Protein AF-A0AAU2JW52-F1 (afdb_monomer_lite)

Organism: NCBI:txid2903617

Foldseek 3Di:
DDDDDDDDDDDPPDDDDDDDDDDDDDDDDDDDDDDDDDDDDDPDPPPPPPPPDADDAEFEEQDFHHEAEYEFEHCHGEYEHAYEYEHQATEYEDHEFFEHQHGEYEDHYEFEHQHGEYDHAYEYEHQNFEYEDHYEYEEACTEYEHHYEYEHQATEYEHDYEYEHCHGEYEHAYEYEHCHGEYEAHYEYDHANFEYEYQYEFEHQNTEYEENYEYDHQNFYYHYNYYGHHPPPPDD

Secondary structure (DSSP, 8-state):
----------------------------------------------------PPEES-EESTEEEEEEEEEEEEEEEEEEEEEEEEEEEEEEEEES-EEEEEEEEEEES-EEEEEEEEEEE--EEEEEEEEEEE--EESTT-EEEEES-EEEEEEEEEEE--EEEEEEEEEEE--EEEEEEEEEEE--EESTT-EEEESPPEESTT-EEEESS-EEETT-EEEESS-EEE------

Structure (mmCIF, N/CA/C/O backbone):
data_AF-A0AAU2JW52-F1
#
_entry.id   AF-A0AAU2JW52-F1
#
loop_
_atom_site.group_PDB
_atom_site.id
_atom_site.type_symbol
_atom_site.label_atom_id
_atom_site.label_alt_id
_atom_site.label_comp_id
_atom_site.label_asym_id
_atom_site.label_entity_id
_atom_site.label_seq_id
_atom_site.pdbx_PDB_ins_code
_atom_site.Cartn_x
_atom_site.Cartn_y
_atom_site.Cartn_z
_atom_site.occupancy
_atom_site.B_iso_or_equiv
_atom_site.auth_seq_id
_atom_site.auth_comp_id
_atom_site.auth_asym_id
_atom_site.auth_atom_id
_atom_site.pdbx_PDB_model_num
ATOM 1 N N . MET A 1 1 ? 6.646 63.793 -14.957 1.00 44.53 1 MET A N 1
ATOM 2 C CA . MET A 1 1 ? 5.517 63.180 -14.221 1.00 44.53 1 MET A CA 1
ATOM 3 C C . MET A 1 1 ? 6.040 62.559 -12.930 1.00 44.53 1 MET A C 1
ATOM 5 O O . MET A 1 1 ? 7.098 61.943 -12.953 1.00 44.53 1 MET A O 1
ATOM 9 N N . ASN A 1 2 ? 5.368 62.816 -11.806 1.00 42.47 2 ASN A N 1
ATOM 10 C CA . ASN A 1 2 ? 5.860 62.564 -10.447 1.00 42.47 2 ASN A CA 1
ATOM 11 C C . ASN A 1 2 ? 5.907 61.079 -10.053 1.00 42.47 2 ASN A C 1
ATOM 13 O O . ASN A 1 2 ? 5.003 60.307 -10.359 1.00 42.47 2 ASN A O 1
ATOM 17 N N . ARG A 1 3 ? 6.969 60.733 -9.313 1.00 42.50 3 ARG A N 1
ATOM 18 C CA . ARG A 1 3 ? 7.216 59.450 -8.643 1.00 42.50 3 ARG A CA 1
ATOM 19 C C . ARG A 1 3 ? 6.245 59.247 -7.477 1.00 42.50 3 ARG A C 1
ATOM 21 O O . ARG A 1 3 ? 6.131 60.131 -6.634 1.00 42.50 3 ARG A O 1
ATOM 28 N N . ILE A 1 4 ? 5.659 58.054 -7.361 1.00 49.97 4 ILE A N 1
ATOM 29 C CA . ILE A 1 4 ? 5.138 57.531 -6.090 1.00 49.97 4 ILE A CA 1
ATOM 30 C C . ILE A 1 4 ? 5.674 56.109 -5.928 1.00 49.97 4 ILE A C 1
ATOM 32 O O . ILE A 1 4 ? 5.100 55.143 -6.422 1.00 49.97 4 ILE A O 1
ATOM 36 N N . ALA A 1 5 ? 6.811 56.003 -5.244 1.00 50.44 5 ALA A N 1
ATOM 37 C CA . ALA A 1 5 ? 7.246 54.765 -4.623 1.00 50.44 5 ALA A CA 1
ATOM 38 C C . ALA A 1 5 ? 6.405 54.563 -3.355 1.00 50.44 5 ALA A C 1
ATOM 40 O O . ALA A 1 5 ? 6.405 55.417 -2.470 1.00 50.44 5 ALA A O 1
ATOM 41 N N . ARG A 1 6 ? 5.683 53.446 -3.266 1.00 39.62 6 ARG A N 1
ATOM 42 C CA . ARG A 1 6 ? 5.129 52.952 -2.002 1.00 39.62 6 ARG A CA 1
ATOM 43 C C . ARG A 1 6 ? 5.842 51.655 -1.651 1.00 39.62 6 ARG A C 1
ATOM 45 O O . ARG A 1 6 ? 5.465 50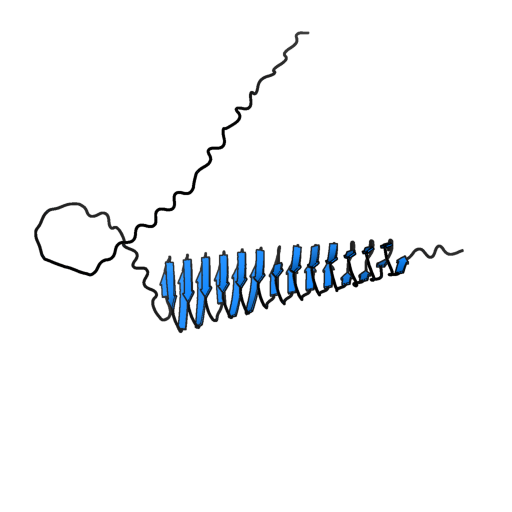.581 -2.095 1.00 39.62 6 ARG A O 1
ATOM 52 N N . THR A 1 7 ? 6.901 51.794 -0.867 1.00 50.56 7 THR A N 1
ATOM 53 C CA . THR A 1 7 ? 7.514 50.719 -0.092 1.00 50.56 7 THR A CA 1
ATOM 54 C C . THR A 1 7 ? 6.932 50.785 1.313 1.00 50.56 7 THR A C 1
ATOM 56 O O . THR A 1 7 ? 7.299 51.685 2.066 1.00 50.56 7 THR A O 1
ATOM 59 N N . ASN A 1 8 ? 6.017 49.884 1.669 1.00 45.19 8 ASN A N 1
ATOM 60 C CA . ASN A 1 8 ? 5.809 49.531 3.072 1.00 45.19 8 ASN A CA 1
ATOM 61 C C . ASN A 1 8 ? 4.960 48.265 3.198 1.00 45.19 8 ASN A C 1
ATOM 63 O O . ASN A 1 8 ? 3.760 48.313 2.964 1.00 45.19 8 ASN A O 1
ATOM 67 N N . GLU A 1 9 ? 5.573 47.170 3.632 1.00 37.94 9 GLU A N 1
ATOM 68 C CA . GLU A 1 9 ? 4.937 46.301 4.618 1.00 37.94 9 GLU A CA 1
ATOM 69 C C . GLU A 1 9 ? 6.037 45.582 5.398 1.00 37.94 9 GLU A C 1
ATOM 71 O O . GLU A 1 9 ? 6.773 44.736 4.891 1.00 37.94 9 GLU A O 1
ATOM 76 N N . SER A 1 10 ? 6.220 46.031 6.638 1.00 44.91 10 SER A N 1
ATOM 77 C CA . SER A 1 10 ? 7.150 45.445 7.584 1.00 44.91 10 SER A CA 1
ATOM 78 C C . SER A 1 10 ? 6.562 44.134 8.095 1.00 44.91 10 SER A C 1
ATOM 80 O O . SER A 1 10 ? 5.507 44.142 8.728 1.00 44.91 10 SER A O 1
ATOM 82 N N . SER A 1 11 ? 7.246 43.018 7.881 1.00 47.72 11 SER A N 1
ATOM 83 C CA . SER A 1 11 ? 6.879 41.737 8.484 1.00 47.72 11 SER A CA 1
ATOM 84 C C . SER A 1 11 ? 7.327 41.710 9.954 1.00 47.72 11 SER A C 1
ATOM 86 O O . SER A 1 11 ? 8.536 41.675 10.207 1.00 47.72 11 SER A O 1
ATOM 88 N N . PRO A 1 12 ? 6.433 41.680 10.963 1.00 47.41 12 PRO A N 1
ATOM 89 C CA . PRO A 1 12 ? 6.865 41.389 12.321 1.00 47.41 12 PRO A CA 1
ATOM 90 C C . PRO A 1 12 ? 7.189 39.893 12.441 1.00 47.41 12 PRO A C 1
ATOM 92 O O . PRO A 1 12 ? 6.310 39.034 12.357 1.00 47.41 12 PRO A O 1
ATOM 95 N N . LYS A 1 13 ? 8.468 39.571 12.678 1.00 44.31 13 LYS A N 1
ATOM 96 C CA . LYS A 1 13 ? 8.912 38.238 13.120 1.00 44.31 13 LYS A CA 1
ATOM 97 C C . LYS A 1 13 ? 8.197 37.881 14.427 1.00 44.31 13 LYS A C 1
ATOM 99 O O . LYS A 1 13 ? 8.580 38.340 15.504 1.00 44.31 13 LYS A O 1
ATOM 104 N N . ARG A 1 14 ? 7.160 37.047 14.344 1.00 47.22 14 ARG A N 1
ATOM 105 C CA . ARG A 1 14 ? 6.511 36.453 15.515 1.00 47.22 14 ARG A CA 1
ATOM 106 C C . ARG A 1 14 ? 7.480 35.480 16.181 1.00 47.22 14 ARG A C 1
ATOM 108 O O . ARG A 1 14 ? 7.895 34.484 15.596 1.00 47.22 14 ARG A O 1
ATOM 115 N N . ARG A 1 15 ? 7.859 35.816 17.413 1.00 52.38 15 ARG A N 1
ATOM 116 C CA . ARG A 1 15 ? 8.646 34.978 18.318 1.00 52.38 15 ARG A CA 1
ATOM 117 C C . ARG A 1 15 ? 7.862 33.695 18.602 1.00 52.38 15 ARG A C 1
ATOM 119 O O . ARG A 1 15 ? 6.785 33.754 19.187 1.00 52.38 15 ARG A O 1
ATOM 126 N N . GLY A 1 16 ? 8.396 32.555 18.170 1.00 42.31 16 GLY A N 1
ATOM 127 C CA . GLY A 1 16 ? 7.865 31.238 18.510 1.00 42.31 16 GLY A CA 1
ATOM 128 C C . GLY A 1 16 ? 8.099 30.948 19.989 1.00 42.31 16 GLY A C 1
ATOM 129 O O . GLY A 1 16 ? 9.232 30.731 20.415 1.00 42.31 16 GLY A O 1
ATOM 130 N N . PHE A 1 17 ? 7.023 30.993 20.767 1.00 41.91 17 PHE A N 1
ATOM 131 C CA . PHE A 1 17 ? 6.977 30.595 22.168 1.00 41.91 17 PHE A CA 1
ATOM 132 C C . PHE A 1 17 ? 7.155 29.069 22.237 1.00 41.91 17 PHE A C 1
ATOM 134 O O . PHE A 1 17 ? 6.349 28.326 21.679 1.00 41.91 17 PHE A O 1
ATOM 141 N N . ARG A 1 18 ? 8.228 28.588 22.876 1.00 44.38 18 ARG A N 1
ATOM 142 C CA . ARG A 1 18 ? 8.395 27.159 23.172 1.00 44.38 18 ARG A CA 1
ATOM 143 C C . ARG A 1 18 ? 7.488 26.826 24.354 1.00 44.38 18 ARG A C 1
ATOM 145 O O . ARG A 1 18 ? 7.773 27.245 25.471 1.00 44.38 18 ARG A O 1
ATOM 152 N N . ILE A 1 19 ? 6.393 26.113 24.108 1.00 42.44 19 ILE A N 1
ATOM 153 C CA . ILE A 1 19 ? 5.549 25.586 25.184 1.00 42.44 19 ILE A CA 1
ATOM 154 C C . ILE A 1 19 ? 6.191 24.282 25.652 1.00 42.44 19 ILE A C 1
ATOM 156 O O . ILE A 1 19 ? 6.169 23.273 24.953 1.00 42.44 19 ILE A O 1
ATOM 160 N N . ALA A 1 20 ? 6.834 24.354 26.814 1.00 38.62 20 ALA A N 1
ATOM 161 C CA . ALA A 1 20 ? 7.338 23.205 27.542 1.00 38.62 20 ALA A CA 1
ATOM 162 C C . ALA A 1 20 ? 6.157 22.381 28.078 1.00 38.62 20 ALA A C 1
ATOM 164 O O . ALA A 1 20 ? 5.290 22.905 28.776 1.00 38.62 20 ALA A O 1
ATOM 165 N N . THR A 1 21 ? 6.134 21.092 27.753 1.00 42.56 21 THR A N 1
ATOM 166 C CA . THR A 1 21 ? 5.208 20.114 28.326 1.00 42.56 21 THR A CA 1
ATOM 167 C C . THR A 1 21 ? 5.533 19.930 29.808 1.00 42.56 21 THR A C 1
ATOM 169 O O . THR A 1 21 ? 6.543 19.320 30.152 1.00 42.56 21 THR A O 1
ATOM 172 N N . MET A 1 22 ? 4.689 20.455 30.698 1.00 44.22 22 MET A N 1
ATOM 173 C CA . MET A 1 22 ? 4.700 20.062 32.107 1.00 44.22 22 MET A CA 1
ATOM 174 C C . MET A 1 22 ? 3.974 18.724 32.254 1.00 44.22 22 MET A C 1
ATOM 176 O O . MET A 1 22 ? 2.774 18.626 32.006 1.00 44.22 22 MET A O 1
ATOM 180 N N . VAL A 1 23 ? 4.708 17.695 32.674 1.00 40.06 23 VAL A N 1
ATOM 181 C CA . VAL A 1 23 ? 4.136 16.448 33.185 1.00 40.06 23 VAL A CA 1
ATOM 182 C C . VAL A 1 23 ? 3.760 16.685 34.644 1.00 40.06 23 VAL A C 1
ATOM 184 O O . VAL A 1 23 ? 4.633 16.828 35.496 1.00 40.06 23 VAL A O 1
ATOM 187 N N . ALA A 1 24 ? 2.462 16.721 34.931 1.00 36.75 24 ALA A N 1
ATOM 188 C CA . ALA A 1 24 ? 1.932 16.658 36.287 1.00 36.75 24 ALA A CA 1
ATOM 189 C C . ALA A 1 24 ? 0.991 15.450 36.375 1.00 36.75 24 ALA A C 1
ATOM 191 O O . ALA A 1 24 ? -0.182 15.536 36.024 1.00 36.75 24 ALA A O 1
ATOM 192 N N . ALA A 1 25 ? 1.522 14.307 36.812 1.00 34.97 25 ALA A N 1
ATOM 193 C CA . ALA A 1 25 ? 0.722 13.157 37.213 1.00 34.97 25 ALA A CA 1
ATOM 194 C C . ALA A 1 25 ? 0.654 13.141 38.745 1.00 34.97 25 ALA A C 1
ATOM 196 O O . ALA A 1 25 ? 1.593 12.713 39.414 1.00 34.97 25 ALA A O 1
ATOM 197 N N . ALA A 1 26 ? -0.442 13.660 39.298 1.00 39.81 26 ALA A N 1
ATOM 198 C CA . ALA A 1 26 ? -0.766 13.513 40.710 1.00 39.81 26 ALA A CA 1
ATOM 199 C C . ALA A 1 26 ? -1.509 12.186 40.919 1.00 39.81 26 ALA A C 1
ATOM 201 O O . ALA A 1 26 ? -2.589 11.966 40.373 1.00 39.81 26 ALA A O 1
ATOM 202 N N . VAL A 1 27 ? -0.896 11.306 41.708 1.00 46.81 27 VAL A N 1
ATOM 203 C CA . VAL A 1 27 ? -1.506 10.123 42.324 1.00 46.81 27 VAL A CA 1
ATOM 204 C C . VAL A 1 27 ? -2.237 10.573 43.586 1.00 46.81 27 VAL A C 1
ATOM 206 O O . VAL A 1 27 ? -1.622 11.288 44.363 1.00 46.81 27 VAL A O 1
ATOM 209 N N . ILE A 1 28 ? -3.478 10.125 43.803 1.00 42.62 28 ILE A N 1
ATOM 210 C CA . ILE A 1 28 ? -4.195 9.955 45.094 1.00 42.62 28 ILE A CA 1
ATOM 211 C C . ILE A 1 28 ? -5.439 9.113 44.723 1.00 42.62 28 ILE A C 1
ATOM 213 O O . ILE A 1 28 ? -6.223 9.529 43.878 1.00 42.62 28 ILE A O 1
ATOM 217 N N . SER A 1 29 ? -5.517 7.810 45.018 1.00 49.50 29 SER A N 1
ATOM 218 C CA . SER A 1 29 ? -5.799 7.156 46.311 1.00 49.50 29 SER A CA 1
ATOM 219 C C . SER A 1 29 ? -7.159 7.546 46.931 1.00 49.50 29 SER A C 1
ATOM 221 O O . SER A 1 29 ? -7.490 8.716 47.060 1.00 49.50 29 SER A O 1
ATOM 223 N N . GLY A 1 30 ? -7.959 6.540 47.303 1.00 32.88 30 GLY A N 1
ATOM 224 C CA . GLY A 1 30 ? -9.264 6.691 47.968 1.00 32.88 30 GLY A CA 1
ATOM 225 C C . GLY A 1 30 ? -10.297 5.736 47.355 1.00 32.88 30 GLY A C 1
ATOM 226 O O . GLY A 1 30 ? -10.673 5.903 46.204 1.00 32.88 30 GLY A O 1
ATOM 227 N N . GLY A 1 31 ? -10.764 4.666 48.004 1.00 36.56 31 GLY A N 1
ATOM 228 C CA . GLY A 1 31 ? -10.927 4.491 49.446 1.00 36.56 31 GLY A CA 1
ATOM 229 C C . GLY A 1 31 ? -12.161 5.267 49.898 1.00 36.56 31 GLY A C 1
ATOM 230 O O . GLY A 1 31 ? -12.064 6.442 50.228 1.00 36.56 31 GLY A O 1
ATOM 231 N N . ILE A 1 32 ? -13.324 4.616 49.826 1.00 38.44 32 ILE A N 1
ATOM 232 C CA . ILE A 1 32 ? -14.637 5.167 50.175 1.00 38.44 32 ILE A CA 1
ATOM 233 C C . ILE A 1 32 ? -14.714 5.366 51.693 1.00 38.44 32 ILE A C 1
ATOM 235 O O . ILE A 1 32 ? -14.553 4.408 52.445 1.00 38.44 32 ILE A O 1
ATOM 239 N N . ALA A 1 33 ? -15.045 6.579 52.130 1.00 32.03 33 ALA A N 1
ATOM 240 C CA . ALA A 1 33 ? -15.564 6.846 53.467 1.00 32.03 33 ALA A CA 1
ATOM 241 C C . ALA A 1 33 ? -16.707 7.869 53.364 1.00 32.03 33 ALA A C 1
ATOM 243 O O . ALA A 1 33 ? -16.495 9.024 53.002 1.00 32.03 33 ALA A O 1
ATOM 244 N N . LEU A 1 34 ? -17.927 7.416 53.659 1.00 39.28 34 LEU A N 1
ATOM 245 C CA . LEU A 1 34 ? -19.075 8.268 53.991 1.00 39.28 34 LEU A CA 1
ATOM 246 C C . LEU A 1 34 ? -18.930 8.728 55.450 1.00 39.28 34 LEU A C 1
ATOM 248 O O . LEU A 1 34 ? -18.462 7.943 56.280 1.00 39.28 34 LEU A O 1
ATOM 252 N N . PRO A 1 35 ? -19.371 9.949 55.795 1.00 38.28 35 PRO A N 1
ATOM 253 C CA . PRO A 1 35 ? -20.545 10.021 56.670 1.00 38.28 35 PRO A CA 1
ATOM 254 C C . PRO A 1 35 ? -21.491 11.208 56.386 1.00 38.28 35 PRO A C 1
ATOM 256 O O . PRO A 1 35 ? -21.281 12.029 55.499 1.00 38.28 35 PRO A O 1
ATOM 259 N N . ALA A 1 36 ? -22.596 11.201 57.130 1.00 37.56 36 ALA A N 1
ATOM 260 C CA . ALA A 1 36 ? -23.899 11.775 56.829 1.00 37.56 36 ALA A CA 1
ATOM 261 C C . ALA A 1 36 ? -24.091 13.293 57.058 1.00 37.56 36 ALA A C 1
ATOM 263 O O . ALA A 1 36 ? -23.484 13.898 57.933 1.00 37.56 36 ALA A O 1
ATOM 264 N N . SER A 1 37 ? -25.051 13.821 56.286 1.00 44.12 37 SER A N 1
ATOM 265 C CA . SER A 1 37 ? -26.021 14.906 56.535 1.00 44.12 37 SER A CA 1
ATOM 266 C C . SER A 1 37 ? -25.612 16.185 57.284 1.00 44.12 37 SER A C 1
ATOM 268 O O . SER A 1 37 ? -25.462 16.185 58.501 1.00 44.12 37 SER A O 1
ATOM 270 N N . SER A 1 38 ? -25.687 17.334 56.597 1.00 35.97 38 SER A N 1
ATOM 271 C CA . SER A 1 38 ? -26.494 18.512 57.002 1.00 35.97 38 SER A CA 1
ATOM 272 C C . SER A 1 38 ? -26.465 19.619 55.928 1.00 35.97 38 SER A C 1
ATOM 274 O O . SER A 1 38 ? -25.609 19.643 55.052 1.00 35.97 38 SER A O 1
ATOM 276 N N . ALA A 1 39 ? -27.499 20.460 55.947 1.00 44.34 39 ALA A N 1
ATOM 277 C CA . ALA A 1 39 ? -28.008 21.296 54.861 1.00 44.34 39 ALA A CA 1
ATOM 278 C C . ALA A 1 39 ? -27.210 22.578 54.535 1.00 44.34 39 ALA A C 1
ATOM 280 O O . ALA A 1 39 ? -26.741 23.246 55.445 1.00 44.34 39 ALA A O 1
ATOM 281 N N . MET A 1 40 ? -27.190 22.986 53.255 1.00 35.03 40 MET A N 1
ATOM 282 C CA . MET A 1 40 ? -27.454 24.360 52.768 1.00 35.03 40 MET A CA 1
ATOM 283 C C . MET A 1 40 ? -27.363 24.435 51.230 1.00 35.03 40 MET A C 1
ATOM 285 O O . MET A 1 40 ? -26.678 23.646 50.586 1.00 35.03 40 MET A O 1
ATOM 289 N N . ALA A 1 41 ? -28.117 25.371 50.653 1.00 45.47 41 ALA A N 1
ATOM 290 C CA . ALA A 1 41 ? -28.382 25.542 49.227 1.00 45.47 41 ALA A CA 1
ATOM 291 C C . ALA A 1 41 ? -27.177 25.997 48.378 1.00 45.47 41 ALA A C 1
ATOM 293 O O . ALA A 1 41 ? -26.448 26.905 48.764 1.00 45.47 41 ALA A O 1
ATOM 294 N N . ALA A 1 42 ? -27.075 25.454 47.159 1.00 37.84 42 ALA A N 1
ATOM 295 C CA . ALA A 1 42 ? -26.432 26.076 45.997 1.00 37.84 42 ALA A CA 1
ATOM 296 C C . ALA A 1 42 ? -26.982 25.427 44.705 1.00 37.84 42 ALA A C 1
ATOM 298 O O . ALA A 1 42 ? -27.286 24.230 44.723 1.00 37.84 42 ALA A O 1
ATOM 299 N N . PRO A 1 43 ? -27.132 26.162 43.584 1.00 40.72 43 PRO A N 1
ATOM 300 C CA . PRO A 1 43 ? -27.539 25.567 42.317 1.00 40.72 43 PRO A CA 1
ATOM 301 C C . PRO A 1 43 ? -26.398 24.683 41.805 1.00 40.72 43 PRO A C 1
ATOM 303 O O . PRO A 1 43 ? -25.386 25.175 41.311 1.00 40.72 43 PRO A O 1
ATOM 306 N N . ALA A 1 44 ? -26.542 23.368 41.962 1.00 37.03 44 ALA A N 1
ATOM 307 C CA . ALA A 1 44 ? -25.589 22.411 41.428 1.00 37.03 44 ALA A CA 1
ATOM 308 C C . ALA A 1 44 ? -25.680 22.428 39.899 1.00 37.03 44 ALA A C 1
ATOM 310 O O . ALA A 1 44 ? -26.602 21.874 39.296 1.00 37.03 44 ALA A O 1
ATOM 311 N N . THR A 1 45 ? -24.705 23.074 39.265 1.00 43.06 45 THR A N 1
ATOM 312 C CA . THR A 1 45 ? -24.306 22.747 37.903 1.00 43.06 45 THR A CA 1
ATOM 313 C C . THR A 1 45 ? -24.124 21.234 37.833 1.00 43.06 45 THR A C 1
ATOM 315 O O . THR A 1 45 ? -23.377 20.639 38.610 1.00 43.06 45 THR A O 1
ATOM 318 N N . SER A 1 46 ? -24.884 20.595 36.945 1.00 36.12 46 SER A N 1
ATOM 319 C CA . SER A 1 46 ? -24.836 19.153 36.740 1.00 36.12 46 SER A CA 1
ATOM 320 C C . SER A 1 46 ? -23.492 18.800 36.106 1.00 36.12 46 SER A C 1
ATOM 322 O O . SER A 1 46 ? -23.345 18.751 34.886 1.00 36.12 46 SER A O 1
ATOM 324 N N . THR A 1 47 ? -22.472 18.604 36.937 1.00 39.09 47 THR A N 1
ATOM 325 C CA . THR A 1 47 ? -21.245 17.942 36.514 1.00 39.09 47 THR A CA 1
ATOM 326 C C . THR A 1 47 ? -21.619 16.485 36.317 1.00 39.09 47 THR A C 1
ATOM 328 O O . THR A 1 47 ? -21.644 15.701 37.265 1.00 39.09 47 THR A O 1
ATOM 331 N N . VAL A 1 48 ? -21.972 16.127 35.082 1.00 41.12 48 VAL A N 1
ATOM 332 C CA . VAL A 1 48 ? -22.062 14.732 34.663 1.00 41.12 48 VAL A CA 1
ATOM 333 C C . VAL A 1 48 ? -20.660 14.153 34.816 1.00 41.12 48 VAL A C 1
ATOM 335 O O . VAL A 1 48 ? -19.816 14.270 33.930 1.00 41.12 48 VAL A O 1
ATOM 338 N N . ALA A 1 49 ? -20.396 13.558 35.976 1.00 35.69 49 ALA A N 1
ATOM 339 C CA . ALA A 1 49 ? -19.280 12.659 36.163 1.00 35.69 49 ALA A CA 1
ATOM 340 C C . ALA A 1 49 ? -19.528 11.482 35.216 1.00 35.69 49 ALA A C 1
ATOM 342 O O . ALA A 1 49 ? -20.341 10.597 35.485 1.00 35.69 49 ALA A O 1
ATOM 343 N N . SER A 1 50 ? -18.886 11.504 34.049 1.00 41.88 50 SER A N 1
ATOM 344 C CA . SER A 1 50 ? -18.881 10.363 33.149 1.00 41.88 50 SER A CA 1
ATOM 345 C C . SER A 1 50 ? -18.109 9.244 33.841 1.00 41.88 50 SER A C 1
ATOM 347 O O . SER A 1 50 ? -16.887 9.158 33.725 1.00 41.88 50 SER A O 1
ATOM 349 N N . HIS A 1 51 ? -18.816 8.400 34.591 1.00 44.25 51 HIS A N 1
ATOM 350 C CA . HIS A 1 51 ? -18.313 7.096 34.988 1.00 44.25 51 HIS A CA 1
ATOM 351 C C . HIS A 1 51 ? -17.902 6.374 33.704 1.00 44.25 51 HIS A C 1
ATOM 353 O O . HIS A 1 51 ? -18.750 6.004 32.889 1.00 44.25 51 HIS A O 1
ATOM 359 N N . VAL A 1 52 ? -16.593 6.227 33.485 1.00 51.50 52 VAL A N 1
ATOM 360 C CA . VAL A 1 52 ? -16.040 5.438 32.379 1.00 51.50 52 VAL A CA 1
ATOM 361 C C . VAL A 1 52 ? -16.240 3.966 32.738 1.00 51.50 52 VAL A C 1
ATOM 363 O O . VAL A 1 52 ? -15.321 3.267 33.142 1.00 51.50 52 VAL A O 1
ATOM 366 N N . GLY A 1 53 ? -17.493 3.520 32.682 1.00 58.62 53 GLY A N 1
ATOM 367 C CA . GLY A 1 53 ? -17.878 2.129 32.837 1.00 58.62 53 GLY A CA 1
ATOM 368 C C . GLY A 1 53 ? -17.960 1.489 31.463 1.00 58.62 53 GLY A C 1
ATOM 369 O O . GLY A 1 53 ? -18.792 1.882 30.645 1.00 58.62 53 GLY A O 1
ATOM 370 N N . TYR A 1 54 ? -17.105 0.506 31.205 1.00 62.53 54 TYR A N 1
ATOM 371 C CA . TYR A 1 54 ? -17.324 -0.412 30.097 1.00 62.53 54 TYR A CA 1
ATOM 372 C C . TYR A 1 54 ? -18.522 -1.297 30.449 1.00 62.53 54 TYR A C 1
ATOM 374 O O . TYR A 1 54 ? -18.554 -1.896 31.524 1.00 62.53 54 TYR A O 1
ATOM 382 N N . LYS A 1 55 ? -19.530 -1.349 29.574 1.00 75.69 55 LYS A N 1
ATOM 383 C CA . LYS A 1 55 ? -20.674 -2.254 29.740 1.00 75.69 55 LYS A CA 1
ATOM 384 C C . LYS A 1 55 ? -20.445 -3.487 28.878 1.00 75.69 55 LYS A C 1
ATOM 386 O O . LYS A 1 55 ? -20.063 -3.355 27.720 1.00 75.69 55 LYS A O 1
ATOM 391 N N . SER A 1 56 ? -20.693 -4.674 29.416 1.00 76.88 56 SER A N 1
ATOM 392 C CA . SER A 1 56 ? -20.692 -5.875 28.581 1.00 76.88 56 SER A CA 1
ATOM 393 C C . SER A 1 56 ? -21.937 -5.902 27.686 1.00 76.88 56 SER A C 1
ATOM 395 O O . SER A 1 56 ? -23.004 -5.449 28.108 1.00 76.88 56 SER A O 1
ATOM 397 N N . GLY A 1 57 ? -21.803 -6.413 26.459 1.00 86.00 57 GLY A N 1
ATOM 398 C CA . GLY A 1 57 ? -22.899 -6.502 25.490 1.00 86.00 57 GLY A CA 1
ATOM 399 C C . GLY A 1 57 ? -23.044 -5.277 24.585 1.00 86.00 57 GLY A C 1
ATOM 400 O O . GLY A 1 57 ? -22.113 -4.494 24.395 1.00 86.00 57 GLY A O 1
ATOM 401 N N . ASP A 1 58 ? -24.223 -5.122 23.986 1.00 94.00 58 ASP A N 1
ATOM 402 C CA . ASP A 1 58 ? -24.495 -4.046 23.032 1.00 94.00 58 ASP A CA 1
ATOM 403 C C . ASP A 1 58 ? -24.719 -2.697 23.734 1.00 94.00 58 ASP A C 1
ATOM 405 O O . ASP A 1 58 ? -25.618 -2.533 24.560 1.00 94.00 58 ASP A O 1
ATOM 409 N N . VAL A 1 59 ? -23.931 -1.690 23.356 1.00 93.62 59 VAL A N 1
ATOM 410 C CA . VAL A 1 59 ? -23.938 -0.342 23.932 1.00 93.62 59 VAL A CA 1
ATOM 411 C C . VAL A 1 59 ? -24.197 0.688 22.841 1.00 93.62 59 VAL A C 1
ATOM 413 O O . VAL A 1 59 ? -23.557 0.674 21.790 1.00 93.62 59 VAL A O 1
ATOM 416 N N . ARG A 1 60 ? -25.117 1.626 23.098 1.00 94.75 60 ARG A N 1
ATOM 417 C CA . ARG A 1 60 ? -25.413 2.757 22.205 1.00 94.75 60 ARG A CA 1
ATOM 418 C C . ARG A 1 60 ? -25.305 4.088 22.942 1.00 94.75 60 ARG A C 1
ATOM 420 O O . ARG A 1 60 ? -25.686 4.168 24.107 1.00 94.75 60 ARG A O 1
ATOM 427 N N . GLY A 1 61 ? -24.832 5.132 22.265 1.00 90.88 61 GLY A N 1
ATOM 428 C CA . GLY A 1 61 ? -24.795 6.499 22.802 1.00 90.88 61 GLY A CA 1
ATOM 429 C C . GLY A 1 61 ? -23.686 7.350 22.193 1.00 90.88 61 GLY A C 1
ATOM 430 O O . GLY A 1 61 ? -22.847 6.835 21.469 1.00 90.88 61 GLY A O 1
ATOM 431 N N . GLY A 1 62 ? -23.654 8.654 22.493 1.00 91.56 62 GLY A N 1
ATOM 432 C CA . GLY A 1 62 ? -22.623 9.565 21.970 1.00 91.56 62 GLY A CA 1
ATOM 433 C C . GLY A 1 62 ? -21.193 9.060 22.208 1.00 91.56 62 GLY A C 1
ATOM 434 O O . GLY A 1 62 ? -20.380 9.116 21.291 1.00 91.56 62 GLY A O 1
ATOM 435 N N . ASN A 1 63 ? -20.946 8.466 23.382 1.00 94.69 63 ASN A N 1
ATOM 436 C CA . ASN A 1 63 ? -19.689 7.822 23.770 1.00 94.69 63 ASN A CA 1
ATOM 437 C C . ASN A 1 63 ? -19.964 6.368 24.207 1.00 94.69 63 ASN A C 1
ATOM 439 O O . ASN A 1 63 ? -20.048 6.077 25.400 1.00 94.69 63 ASN A O 1
ATOM 443 N N . ALA A 1 64 ? -20.172 5.463 23.251 1.00 95.06 64 ALA A N 1
ATOM 444 C CA . ALA A 1 64 ? -20.461 4.058 23.524 1.00 95.06 64 ALA A CA 1
ATOM 445 C C . ALA A 1 64 ? -19.171 3.283 23.831 1.00 95.06 64 ALA A C 1
ATOM 447 O O . ALA A 1 64 ? -18.253 3.278 23.016 1.00 95.06 64 ALA A O 1
ATOM 448 N N . LYS A 1 65 ? -19.115 2.604 24.982 1.00 95.81 65 LYS A N 1
ATOM 449 C CA . LYS A 1 65 ? -17.987 1.749 25.381 1.00 95.81 65 LYS A CA 1
ATOM 450 C C . LYS A 1 65 ? -18.478 0.360 25.768 1.00 95.81 65 LYS A C 1
ATOM 452 O O . LYS A 1 65 ? -19.250 0.243 26.722 1.00 95.81 65 LYS A O 1
ATOM 457 N N . SER A 1 66 ? -18.034 -0.661 25.043 1.00 92.75 66 SER A N 1
ATOM 458 C CA . SER A 1 66 ? -18.428 -2.060 25.239 1.00 92.75 66 SER A CA 1
ATOM 459 C C . SER A 1 66 ? -17.221 -2.968 25.492 1.00 92.75 66 SER A C 1
ATOM 461 O O . SER A 1 66 ? -16.131 -2.695 24.989 1.00 92.75 66 SER A O 1
ATOM 463 N N . THR A 1 67 ? -17.408 -4.036 26.274 1.00 95.50 67 THR A N 1
ATOM 464 C CA . THR A 1 67 ? -16.409 -5.098 26.485 1.00 95.50 67 THR A CA 1
ATOM 465 C C . THR A 1 67 ? -16.983 -6.508 26.337 1.00 95.50 67 THR A C 1
ATOM 467 O O . THR A 1 67 ? -18.187 -6.741 26.478 1.00 95.50 67 THR A O 1
ATOM 470 N N . GLY A 1 68 ? -16.099 -7.484 26.114 1.00 93.06 68 GLY A N 1
ATOM 471 C CA . GLY A 1 68 ? -16.464 -8.893 25.973 1.00 93.06 68 GLY A CA 1
ATOM 472 C C . GLY A 1 68 ? -17.083 -9.150 24.606 1.00 93.06 68 GLY A C 1
ATOM 473 O O . GLY A 1 68 ? -16.517 -8.742 23.595 1.00 93.06 68 GLY A O 1
ATOM 474 N N . ASN A 1 69 ? -18.244 -9.798 24.571 1.00 95.62 69 ASN A N 1
ATOM 475 C CA . ASN A 1 69 ? -18.978 -10.009 23.328 1.00 95.62 69 ASN A CA 1
ATOM 476 C C . ASN A 1 69 ? -20.036 -8.918 23.161 1.00 95.62 69 ASN A C 1
ATOM 478 O O . ASN A 1 69 ? -20.834 -8.704 24.073 1.00 95.62 69 ASN A O 1
ATOM 482 N N . GLY A 1 70 ? -20.069 -8.237 22.014 1.00 93.75 70 GLY A N 1
ATOM 483 C CA . GLY A 1 70 ? -21.107 -7.234 21.747 1.00 93.75 70 GLY A CA 1
ATOM 484 C C . GLY A 1 70 ? -20.720 -6.165 20.735 1.00 93.75 70 GLY A C 1
ATOM 485 O O . GLY A 1 70 ? -19.761 -6.311 19.982 1.00 93.75 70 GLY A O 1
ATOM 486 N N . LYS A 1 71 ? -21.495 -5.083 20.697 1.00 96.50 71 LYS A N 1
ATOM 487 C CA . LYS A 1 71 ? -21.292 -3.961 19.773 1.00 96.50 71 LYS A CA 1
ATOM 488 C C . LYS A 1 71 ? -21.279 -2.627 20.507 1.00 96.50 71 LYS A C 1
ATOM 490 O O . LYS A 1 71 ? -22.134 -2.379 21.351 1.00 96.50 71 LYS A O 1
ATOM 495 N N . ALA A 1 72 ? -20.381 -1.721 20.137 1.00 97.31 72 ALA A N 1
ATOM 496 C CA . ALA A 1 72 ? -20.445 -0.314 20.529 1.00 97.31 72 ALA A CA 1
ATOM 497 C C . ALA A 1 72 ? -20.928 0.529 19.340 1.00 97.31 72 ALA A C 1
ATOM 499 O O . ALA A 1 72 ? -20.319 0.491 18.276 1.00 97.31 72 ALA A O 1
ATOM 500 N N . LYS A 1 73 ? -22.008 1.306 19.496 1.00 97.69 73 LYS A N 1
ATOM 501 C CA . LYS A 1 73 ? -22.528 2.193 18.439 1.00 97.69 73 LYS A CA 1
ATOM 502 C C . LYS A 1 73 ? -22.710 3.629 18.928 1.00 97.69 73 LYS A C 1
ATOM 504 O O . LYS A 1 73 ? -23.489 3.867 19.850 1.00 97.69 73 LYS A O 1
ATOM 509 N N . GLY A 1 74 ? -22.046 4.601 18.305 1.00 95.44 74 GLY A N 1
ATOM 510 C CA . GLY A 1 74 ? -22.030 5.965 18.839 1.00 95.44 74 GLY A CA 1
ATOM 511 C C . GLY A 1 74 ? -21.292 7.005 18.014 1.00 95.44 74 GLY A C 1
ATOM 512 O O . GLY A 1 74 ? -20.707 6.684 16.996 1.00 95.44 74 GLY A O 1
ATOM 513 N N . GLY A 1 75 ? -21.275 8.263 18.459 1.00 95.38 75 GLY A N 1
ATOM 514 C CA . GLY A 1 75 ? -20.385 9.271 17.861 1.00 95.38 75 GLY A CA 1
ATOM 515 C C . GLY A 1 75 ? -18.913 8.886 18.053 1.00 95.38 75 GLY A C 1
ATOM 516 O O . GLY A 1 75 ? -18.131 8.924 17.107 1.00 95.38 75 GLY A O 1
ATOM 517 N N . LYS A 1 76 ? -18.579 8.435 19.265 1.00 97.56 76 LYS A N 1
ATOM 518 C CA . LYS A 1 76 ? -17.338 7.765 19.660 1.00 97.56 76 LYS A CA 1
ATOM 519 C C . LYS A 1 76 ? -17.692 6.361 20.158 1.00 97.56 76 LYS A C 1
ATOM 521 O O . LYS A 1 76 ? -18.322 6.234 21.208 1.00 97.56 76 LYS A O 1
ATOM 526 N N . ALA A 1 77 ? -17.340 5.329 19.404 1.00 98.00 77 ALA A N 1
ATOM 527 C CA . ALA A 1 77 ? -17.607 3.933 19.731 1.00 98.00 77 ALA A CA 1
ATOM 528 C C . ALA A 1 77 ? -16.294 3.205 20.032 1.00 98.00 77 ALA A C 1
ATOM 530 O O . ALA A 1 77 ? -15.391 3.220 19.206 1.00 98.00 77 ALA A O 1
ATOM 531 N N . GLN A 1 78 ? -16.198 2.572 21.199 1.00 97.88 78 GLN A N 1
ATOM 532 C CA . GLN A 1 78 ? -15.035 1.792 21.623 1.00 97.88 78 GLN A CA 1
ATOM 533 C C . GLN A 1 78 ? -15.485 0.388 22.028 1.00 97.88 78 GLN A C 1
ATOM 535 O O . GLN A 1 78 ? -16.373 0.248 22.876 1.00 97.88 78 GLN A O 1
ATOM 540 N N . HIS A 1 79 ? -14.881 -0.641 21.443 1.00 97.62 79 HIS A N 1
ATOM 541 C CA . HIS A 1 79 ? -15.097 -2.037 21.820 1.00 97.62 79 HIS A CA 1
ATOM 542 C C . HIS A 1 79 ? -13.774 -2.707 22.218 1.00 97.62 79 HIS A C 1
ATOM 544 O O . HIS A 1 79 ? -12.750 -2.489 21.575 1.00 97.62 79 HIS A O 1
ATOM 550 N N . ASN A 1 80 ? -13.804 -3.498 23.295 1.00 97.44 80 ASN A N 1
ATOM 551 C CA . ASN A 1 80 ? -12.697 -4.346 23.737 1.00 97.44 80 ASN A CA 1
ATOM 552 C C . ASN A 1 80 ? -13.161 -5.805 23.894 1.00 97.44 80 ASN A C 1
ATOM 554 O O . ASN A 1 80 ? -13.907 -6.123 24.825 1.00 97.44 80 ASN A O 1
ATOM 558 N N . GLY A 1 81 ? -12.681 -6.719 23.056 1.00 96.12 81 GLY A N 1
ATOM 559 C CA . GLY A 1 81 ? -13.006 -8.144 23.123 1.00 96.12 81 GLY A CA 1
ATOM 560 C C . GLY A 1 81 ? -13.381 -8.710 21.761 1.00 96.12 81 GLY A C 1
ATOM 561 O O . GLY A 1 81 ? -12.697 -8.459 20.779 1.00 96.12 81 GLY A O 1
ATOM 562 N N . ASN A 1 82 ? -14.448 -9.505 21.710 1.00 97.50 82 ASN A N 1
ATOM 563 C CA . ASN A 1 82 ? -14.925 -10.136 20.486 1.00 97.50 82 ASN A CA 1
ATOM 564 C C . ASN A 1 82 ? -16.221 -9.449 20.025 1.00 97.50 82 ASN A C 1
ATOM 566 O O . ASN A 1 82 ? -17.323 -9.799 20.454 1.00 97.50 82 ASN A O 1
ATOM 570 N N . GLY A 1 83 ? -16.107 -8.423 19.192 1.00 96.62 83 GLY A N 1
ATOM 571 C CA . GLY A 1 83 ? -17.231 -7.559 18.855 1.00 96.62 83 GLY A CA 1
ATOM 572 C C . GLY A 1 83 ? -16.851 -6.413 17.936 1.00 96.62 83 GLY A C 1
ATOM 573 O O . GLY A 1 83 ? -15.730 -6.375 17.460 1.00 96.62 83 GLY A O 1
ATOM 574 N N . ASN A 1 84 ? -17.788 -5.500 17.665 1.00 98.06 84 ASN A N 1
ATOM 575 C CA . ASN A 1 84 ? -17.597 -4.445 16.661 1.00 98.06 84 ASN A CA 1
ATOM 576 C C . ASN A 1 84 ? -17.854 -3.044 17.229 1.00 98.06 84 ASN A C 1
ATOM 578 O O . ASN A 1 84 ? -18.722 -2.853 18.088 1.00 98.06 84 ASN A O 1
ATOM 582 N N . ALA A 1 85 ? -17.167 -2.044 16.679 1.00 98.38 85 ALA A N 1
ATOM 583 C CA . ALA A 1 85 ? -17.414 -0.630 16.939 1.00 98.38 85 ALA A CA 1
ATOM 584 C C . ALA A 1 85 ? -17.936 0.071 15.674 1.00 98.38 85 ALA A C 1
ATOM 586 O O . ALA A 1 85 ? -17.371 -0.065 14.594 1.00 98.38 85 ALA A O 1
ATOM 587 N N . THR A 1 86 ? -19.007 0.855 15.791 1.00 98.56 86 THR A N 1
ATOM 588 C CA . THR A 1 86 ? -19.571 1.623 14.670 1.00 98.56 86 THR A CA 1
ATOM 589 C C . THR A 1 86 ? -19.846 3.060 15.094 1.00 98.56 86 THR A C 1
ATOM 591 O O . THR A 1 86 ? -20.606 3.294 16.038 1.00 98.56 86 THR A O 1
ATOM 594 N N . GLY A 1 87 ? -19.281 4.047 14.400 1.00 97.69 87 GLY A N 1
ATOM 595 C CA . GLY A 1 87 ? -19.425 5.436 14.822 1.00 97.69 87 GLY A CA 1
ATOM 596 C C . GLY A 1 87 ? -18.715 6.483 13.985 1.00 97.69 87 GLY A C 1
ATOM 597 O O . GLY A 1 87 ? -18.101 6.171 12.984 1.00 97.69 87 GLY A O 1
ATOM 598 N N . GLY A 1 88 ? -18.778 7.754 14.387 1.00 97.19 88 GLY A N 1
ATOM 599 C CA . GLY A 1 88 ? -17.961 8.797 13.749 1.00 97.19 88 GLY A CA 1
ATOM 600 C C . GLY A 1 88 ? -16.464 8.532 13.952 1.00 97.19 88 GLY A C 1
ATOM 601 O O . GLY A 1 88 ? -15.690 8.567 12.999 1.00 97.19 88 GLY A O 1
ATOM 602 N N . ALA A 1 89 ? -16.095 8.191 15.186 1.00 98.12 89 ALA A N 1
ATOM 603 C CA . ALA A 1 89 ? -14.823 7.586 15.558 1.00 98.12 89 ALA A CA 1
ATOM 604 C C . ALA A 1 89 ? -15.104 6.201 16.155 1.00 98.12 89 ALA A C 1
ATOM 606 O O . ALA A 1 89 ? -15.779 6.110 17.184 1.00 98.12 89 ALA A O 1
ATOM 607 N N . ALA A 1 90 ? -14.640 5.142 15.499 1.00 98.62 90 ALA A N 1
ATOM 608 C CA . ALA A 1 90 ? -14.851 3.757 15.899 1.00 98.62 90 ALA A CA 1
ATOM 609 C C . ALA A 1 90 ? -13.505 3.087 16.180 1.00 98.62 90 ALA A C 1
ATOM 611 O O . ALA A 1 90 ? -12.619 3.098 15.334 1.00 98.62 90 ALA A O 1
ATOM 612 N N . GLU A 1 91 ? -13.363 2.499 17.360 1.00 98.69 91 GLU A N 1
ATOM 613 C CA . GLU A 1 91 ? -12.149 1.818 17.800 1.00 98.69 91 GLU A CA 1
ATOM 614 C C . GLU A 1 91 ? -12.510 0.426 18.305 1.00 98.69 91 GLU A C 1
ATOM 616 O O . GLU A 1 91 ? -13.406 0.273 19.141 1.00 98.69 91 GLU A O 1
ATOM 621 N N . ASN A 1 92 ? -11.798 -0.583 17.820 1.00 98.56 92 ASN A N 1
ATOM 622 C CA . ASN A 1 92 ? -11.932 -1.949 18.288 1.00 98.56 92 ASN A CA 1
ATOM 623 C C . ASN A 1 92 ? -10.576 -2.532 18.693 1.00 98.56 92 ASN A C 1
ATOM 625 O O . ASN A 1 92 ? -9.606 -2.428 17.946 1.00 98.56 92 ASN A O 1
ATOM 629 N N . THR A 1 93 ? -10.515 -3.153 19.868 1.00 98.44 93 THR A N 1
ATOM 630 C CA . THR A 1 93 ? -9.353 -3.909 20.346 1.00 98.44 93 THR A CA 1
ATOM 631 C C . THR A 1 93 ? -9.755 -5.353 20.625 1.00 98.44 93 THR A C 1
ATOM 633 O O . THR A 1 93 ? -10.576 -5.612 21.504 1.00 98.44 93 THR A O 1
ATOM 636 N N . GLY A 1 94 ? -9.132 -6.305 19.935 1.00 97.69 94 GLY A N 1
ATOM 637 C CA . GLY A 1 94 ? -9.428 -7.730 20.023 1.00 97.69 94 GLY A CA 1
ATOM 638 C C . GLY A 1 94 ? -9.829 -8.287 18.664 1.00 97.69 94 GLY A C 1
ATOM 639 O O . GLY A 1 94 ? -9.116 -8.101 17.684 1.00 97.69 94 GLY A O 1
ATOM 640 N N . ASN A 1 95 ? -10.954 -8.989 18.616 1.00 98.31 95 ASN A N 1
ATOM 641 C CA . ASN A 1 95 ? -11.471 -9.618 17.411 1.00 98.31 95 ASN A CA 1
ATOM 642 C C . ASN A 1 95 ? -12.748 -8.909 16.952 1.00 98.31 95 ASN A C 1
ATOM 644 O O . ASN A 1 95 ? -13.785 -9.002 17.611 1.00 98.31 95 ASN A O 1
ATOM 648 N N . GLY A 1 96 ? -12.690 -8.276 15.789 1.00 97.94 96 GLY A N 1
ATOM 649 C CA . GLY A 1 96 ? -13.840 -7.740 15.074 1.00 97.94 96 GLY A CA 1
ATOM 650 C C . GLY A 1 96 ? -13.544 -6.414 14.392 1.00 97.94 96 GLY A C 1
ATOM 651 O O . GLY A 1 96 ? -12.402 -5.968 14.297 1.00 97.94 96 GLY A O 1
ATOM 652 N N . ASP A 1 97 ? -14.600 -5.737 13.960 1.00 98.69 97 ASP A N 1
ATOM 653 C CA . ASP A 1 97 ? -14.477 -4.640 13.002 1.00 98.69 97 ASP A CA 1
ATOM 654 C C . ASP A 1 97 ? -14.757 -3.262 13.612 1.00 98.69 97 ASP A C 1
ATOM 656 O O . ASP A 1 97 ? -15.582 -3.112 14.521 1.00 98.69 97 ASP A O 1
ATOM 660 N N . ALA A 1 98 ? -14.110 -2.241 13.055 1.00 98.69 98 ALA A N 1
ATOM 661 C CA . ALA A 1 98 ? -14.417 -0.836 13.279 1.00 98.69 98 ALA A CA 1
ATOM 662 C C . ALA A 1 98 ? -14.945 -0.197 11.983 1.00 98.69 98 ALA A C 1
ATOM 664 O O . ALA A 1 98 ? -14.314 -0.290 10.931 1.00 98.69 98 ALA A O 1
ATOM 665 N N . GLU A 1 99 ? -16.089 0.485 12.047 1.00 98.75 99 GLU A N 1
ATOM 666 C CA . GLU A 1 99 ? -16.677 1.197 10.902 1.00 98.75 99 GLU A CA 1
ATOM 667 C C . GLU A 1 99 ? -17.013 2.644 11.274 1.00 98.75 99 GLU A C 1
ATOM 669 O O . GLU A 1 99 ? -17.760 2.893 12.227 1.00 98.75 99 GLU A O 1
ATOM 674 N N . GLY A 1 100 ? -16.469 3.614 10.536 1.00 98.12 100 GLY A N 1
ATOM 675 C CA . GLY A 1 100 ? -16.628 5.021 10.888 1.00 98.12 100 GLY A CA 1
ATOM 676 C C . GLY A 1 100 ? -15.796 6.020 10.102 1.00 98.12 100 GLY A C 1
ATOM 677 O O . GLY A 1 100 ? -14.963 5.643 9.300 1.00 98.12 100 GLY A O 1
ATOM 678 N N . GLY A 1 101 ? -15.981 7.320 10.344 1.00 96.62 101 GLY A N 1
ATOM 679 C CA . GLY A 1 101 ? -15.155 8.362 9.713 1.00 96.62 101 GLY A CA 1
ATOM 680 C C . GLY A 1 101 ? -13.661 8.197 10.028 1.00 96.62 101 GLY A C 1
ATOM 681 O O . GLY A 1 101 ? -12.832 8.278 9.123 1.00 96.62 101 GLY A O 1
ATOM 682 N N . GLY A 1 102 ? -13.344 7.895 11.290 1.00 97.44 102 GLY A N 1
ATOM 683 C CA . GLY A 1 102 ? -12.052 7.364 11.730 1.00 97.44 102 GLY A CA 1
ATOM 684 C C . GLY A 1 102 ? -12.252 5.987 12.353 1.00 97.44 102 GLY A C 1
ATOM 685 O O . GLY A 1 102 ? -12.791 5.898 13.456 1.00 97.44 102 GLY A O 1
ATOM 686 N N . ALA A 1 103 ? -11.873 4.934 11.636 1.00 98.69 103 ALA A N 1
ATOM 687 C CA . ALA A 1 103 ? -12.040 3.551 12.064 1.00 98.69 103 ALA A CA 1
ATOM 688 C C . ALA A 1 103 ? -10.676 2.947 12.394 1.00 98.69 103 ALA A C 1
ATOM 690 O O . ALA A 1 103 ? -9.766 3.021 11.574 1.00 98.69 103 ALA A O 1
ATOM 691 N N . LYS A 1 104 ? -10.533 2.349 13.577 1.00 98.88 104 LYS A N 1
ATOM 692 C CA . LYS A 1 104 ? -9.279 1.742 14.031 1.00 98.88 104 LYS A CA 1
ATOM 693 C C . LYS A 1 104 ? -9.524 0.356 14.602 1.00 98.88 104 LYS A C 1
ATOM 695 O O . LYS A 1 104 ? -10.374 0.205 15.480 1.00 98.88 104 LYS A O 1
ATOM 700 N N . THR A 1 105 ? -8.736 -0.617 14.169 1.00 98.69 105 THR A N 1
ATOM 701 C CA . THR A 1 105 ? -8.769 -1.984 14.700 1.00 98.69 105 THR A CA 1
ATOM 702 C C . THR A 1 105 ? -7.380 -2.399 15.172 1.00 98.69 105 THR A C 1
ATOM 704 O O . THR A 1 105 ? -6.405 -2.270 14.438 1.00 98.69 105 THR A O 1
ATOM 707 N N . SER A 1 106 ? -7.284 -2.918 16.395 1.00 98.69 106 SER A N 1
ATOM 708 C CA . SER A 1 106 ? -6.076 -3.533 16.952 1.00 98.69 106 SER A CA 1
ATOM 709 C C . SER A 1 106 ? -6.367 -4.986 17.322 1.00 98.69 106 SER A C 1
ATOM 711 O O . SER A 1 106 ? -7.258 -5.246 18.128 1.00 98.69 106 SER A O 1
ATOM 713 N N . GLY A 1 107 ? -5.639 -5.936 16.738 1.00 98.12 107 GLY A N 1
ATOM 714 C CA . GLY A 1 107 ? -5.905 -7.371 16.851 1.00 98.12 107 GLY A CA 1
ATOM 715 C C . GLY A 1 107 ? -6.328 -7.961 15.510 1.00 98.12 107 GLY A C 1
ATOM 716 O O . GLY A 1 107 ? -5.639 -7.751 14.513 1.00 98.12 107 GLY A O 1
ATOM 717 N N . ASN A 1 108 ? -7.434 -8.705 15.483 1.00 98.62 108 ASN A N 1
ATOM 718 C CA . ASN A 1 108 ? -7.943 -9.329 14.268 1.00 98.62 108 ASN A CA 1
ATOM 719 C C . ASN A 1 108 ? -9.230 -8.651 13.789 1.00 98.62 108 ASN A C 1
ATOM 721 O O . ASN A 1 108 ? -10.228 -8.672 14.505 1.00 98.62 108 ASN A O 1
ATOM 725 N N . GLY A 1 109 ? -9.258 -8.135 12.561 1.00 98.19 109 GLY A N 1
ATOM 726 C CA . GLY A 1 109 ? -10.492 -7.610 11.965 1.00 98.19 109 GLY A CA 1
ATOM 727 C C . GLY A 1 109 ? -10.275 -6.483 10.968 1.00 98.19 109 GLY A C 1
ATOM 728 O O . GLY A 1 109 ? -9.159 -6.227 10.532 1.00 98.19 109 GL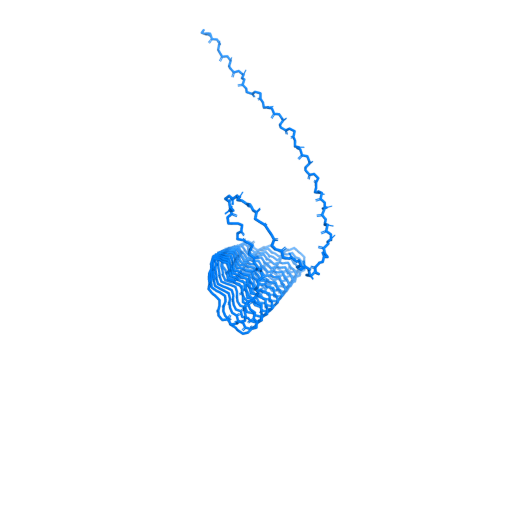Y A O 1
ATOM 729 N N . LYS A 1 110 ? -11.354 -5.817 10.565 1.00 98.81 110 LYS A N 1
ATOM 730 C CA . LYS A 1 110 ? -11.332 -4.797 9.512 1.00 98.81 110 LYS A CA 1
ATOM 731 C C . LYS A 1 110 ? -11.553 -3.403 10.076 1.00 98.81 110 LYS A C 1
ATOM 733 O O . LYS A 1 110 ? -12.309 -3.226 11.030 1.00 98.81 110 LYS A O 1
ATOM 738 N N . ALA A 1 111 ? -10.935 -2.408 9.454 1.00 98.75 111 ALA A N 1
ATOM 739 C CA . ALA A 1 111 ? -11.260 -1.003 9.662 1.00 98.75 111 ALA A CA 1
ATOM 740 C C . ALA A 1 111 ? -11.818 -0.423 8.360 1.00 98.75 111 ALA A C 1
ATOM 742 O O . ALA A 1 111 ? -11.196 -0.549 7.308 1.00 98.75 111 ALA A O 1
ATOM 743 N N . LYS A 1 112 ? -12.991 0.214 8.409 1.00 98.81 112 LYS A N 1
ATOM 744 C CA . LYS A 1 112 ? -13.625 0.825 7.232 1.00 98.81 112 LYS A CA 1
ATOM 745 C C . LYS A 1 112 ? -14.008 2.273 7.503 1.00 98.81 112 LYS A C 1
ATOM 747 O O . LYS A 1 112 ? -14.799 2.533 8.410 1.00 98.81 112 LYS A O 1
ATOM 752 N N . GLY A 1 113 ? -13.483 3.212 6.717 1.00 98.25 113 GLY A N 1
ATOM 753 C CA . GLY A 1 113 ? -13.652 4.628 7.032 1.00 98.25 113 GLY A CA 1
ATOM 754 C C . GLY A 1 113 ? -12.943 5.638 6.149 1.00 98.25 113 GLY A C 1
ATOM 755 O O . GLY A 1 113 ? -12.291 5.283 5.184 1.00 98.25 113 GLY A O 1
ATOM 756 N N . GLY A 1 114 ? -13.055 6.927 6.475 1.00 96.44 114 GLY A N 1
ATOM 757 C CA . GLY A 1 114 ? -12.271 7.973 5.803 1.00 96.44 114 GLY A CA 1
ATOM 758 C C . GLY A 1 114 ? -10.776 7.84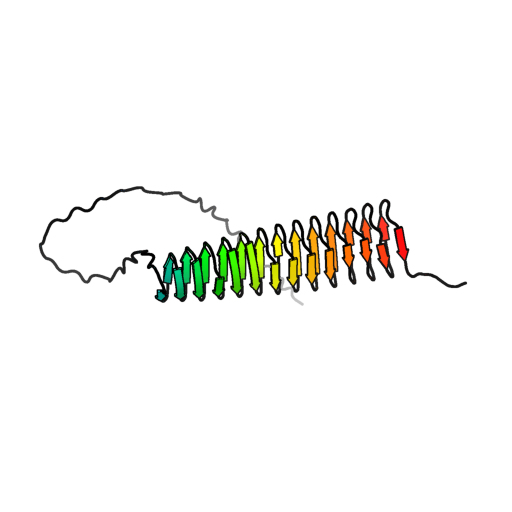9 6.119 1.00 96.44 114 GLY A C 1
ATOM 759 O O . GLY A 1 114 ? -9.954 7.875 5.205 1.00 96.44 114 GLY A O 1
ATOM 760 N N . GLY A 1 115 ? -10.452 7.653 7.401 1.00 96.56 115 GLY A N 1
ATOM 761 C CA . GLY A 1 115 ? -9.142 7.213 7.891 1.00 96.56 115 GLY A CA 1
ATOM 762 C C . GLY A 1 115 ? -9.290 5.855 8.568 1.00 96.56 115 GLY A C 1
ATOM 763 O O . GLY A 1 115 ? -9.752 5.788 9.709 1.00 96.56 115 GLY A O 1
ATOM 764 N N . ALA A 1 116 ? -8.997 4.789 7.829 1.00 98.69 116 ALA A N 1
ATOM 765 C CA . ALA A 1 116 ? -9.108 3.416 8.301 1.00 98.69 116 ALA A CA 1
ATOM 766 C C . ALA A 1 116 ? -7.717 2.897 8.661 1.00 98.69 116 ALA A C 1
ATOM 768 O O . ALA A 1 116 ? -6.822 2.947 7.827 1.00 98.69 116 ALA A O 1
ATOM 769 N N . GLU A 1 117 ? -7.541 2.387 9.875 1.00 98.88 117 GLU A N 1
ATOM 770 C CA . GLU A 1 117 ? -6.249 1.900 10.361 1.00 98.88 117 GLU A CA 1
ATOM 771 C C . GLU A 1 117 ? -6.399 0.509 10.990 1.00 98.88 117 GLU A C 1
ATOM 773 O O . GLU A 1 117 ? -7.284 0.290 11.824 1.00 98.88 117 GLU A O 1
ATOM 778 N N . THR A 1 118 ? -5.518 -0.426 10.643 1.00 98.69 118 THR A N 1
ATOM 779 C CA . THR A 1 118 ? -5.408 -1.729 11.313 1.00 98.69 118 THR A CA 1
ATOM 780 C C . THR A 1 118 ? -4.004 -1.964 11.869 1.00 98.69 118 THR A C 1
ATOM 782 O O . THR A 1 118 ? -2.993 -1.573 11.288 1.00 98.69 118 THR A O 1
ATOM 785 N N . THR A 1 119 ? -3.924 -2.617 13.028 1.00 98.81 119 THR A N 1
ATOM 786 C CA . THR A 1 119 ? -2.680 -3.146 13.604 1.00 98.81 119 THR A CA 1
ATOM 787 C C . THR A 1 119 ? -2.907 -4.587 14.052 1.00 98.81 119 THR A C 1
ATOM 789 O O . THR A 1 119 ? -3.822 -4.842 14.831 1.00 98.81 119 THR A O 1
ATOM 792 N N . GLY A 1 120 ? -2.080 -5.530 13.600 1.00 98.31 120 GLY A N 1
ATOM 793 C CA . GLY A 1 120 ? -2.249 -6.960 13.880 1.00 98.31 120 GLY A CA 1
ATOM 794 C C . GLY A 1 120 ? -2.576 -7.740 12.611 1.00 98.31 120 GLY A C 1
ATOM 795 O O . GLY A 1 120 ? -1.829 -7.642 11.645 1.00 98.31 120 GLY A O 1
ATOM 796 N N . ASN A 1 121 ? -3.659 -8.522 12.618 1.00 98.56 121 ASN A N 1
ATOM 797 C CA . ASN A 1 121 ? -4.141 -9.241 11.436 1.00 98.56 121 ASN A CA 1
ATOM 798 C C . ASN A 1 121 ? -5.432 -8.594 10.922 1.00 98.56 121 ASN A C 1
ATOM 800 O O . ASN A 1 121 ? -6.522 -8.886 11.420 1.00 98.56 121 ASN A O 1
ATOM 804 N N . GLY A 1 122 ? -5.352 -7.708 9.939 1.00 97.56 122 GLY A N 1
ATOM 805 C CA . GLY A 1 122 ? -6.534 -6.956 9.553 1.00 97.56 122 GLY A CA 1
ATOM 806 C C . GLY A 1 122 ? -6.381 -6.044 8.357 1.00 97.56 122 GLY A C 1
ATOM 807 O O . GLY A 1 122 ? -5.315 -5.479 8.135 1.00 97.56 122 GLY A O 1
ATOM 808 N N . ASN A 1 123 ? -7.493 -5.834 7.655 1.00 98.62 123 ASN A N 1
ATOM 809 C CA . ASN A 1 123 ? -7.528 -5.035 6.433 1.00 98.62 123 ASN A CA 1
ATOM 810 C C . ASN A 1 123 ? -8.164 -3.664 6.686 1.00 98.62 123 ASN A C 1
ATOM 812 O O . ASN A 1 123 ? -9.194 -3.558 7.362 1.00 98.62 123 ASN A O 1
ATOM 816 N N . ALA A 1 124 ? -7.573 -2.626 6.104 1.00 98.75 124 ALA A N 1
ATOM 817 C CA . ALA A 1 124 ? -8.062 -1.257 6.152 1.00 98.75 124 ALA A CA 1
ATOM 818 C C . ALA A 1 124 ? -8.664 -0.856 4.797 1.00 98.75 124 ALA A C 1
ATOM 820 O O . ALA A 1 124 ? -8.035 -1.021 3.757 1.00 98.75 124 ALA A O 1
ATOM 821 N N . THR A 1 125 ? -9.865 -0.278 4.792 1.00 98.81 125 THR A N 1
ATOM 822 C CA . THR A 1 125 ? -10.516 0.223 3.570 1.00 98.81 125 THR A CA 1
ATOM 823 C C . THR A 1 125 ? -10.981 1.660 3.776 1.00 98.81 125 THR A C 1
ATOM 825 O O . THR A 1 125 ? -11.822 1.928 4.640 1.00 98.81 125 THR A O 1
ATOM 828 N N . GLY A 1 126 ? -10.460 2.600 2.986 1.00 98.38 126 GLY A N 1
ATOM 829 C CA . GLY A 1 126 ? -10.699 4.018 3.221 1.00 98.38 126 GLY A CA 1
ATOM 830 C C . GLY A 1 126 ? -9.861 5.003 2.419 1.00 98.38 126 GLY A C 1
ATOM 831 O O . GLY A 1 126 ? -8.862 4.647 1.812 1.00 98.38 126 GLY A O 1
ATOM 832 N N . GLY A 1 127 ? -10.243 6.285 2.449 1.00 96.75 127 GLY A N 1
ATOM 833 C CA . GLY A 1 127 ? -9.520 7.352 1.740 1.00 96.75 127 GLY A CA 1
ATOM 834 C C . GLY A 1 127 ? -8.030 7.419 2.104 1.00 96.75 127 GLY A C 1
ATOM 835 O O . GLY A 1 127 ? -7.192 7.549 1.213 1.00 96.75 127 GLY A O 1
ATOM 836 N N . GLY A 1 128 ? -7.710 7.264 3.391 1.00 96.50 128 GLY A N 1
ATOM 837 C CA . GLY A 1 128 ? -6.367 6.988 3.907 1.00 96.50 128 GLY A CA 1
ATOM 838 C C . GLY A 1 128 ? -6.364 5.676 4.685 1.00 96.50 128 GLY A C 1
ATOM 839 O O . GLY A 1 128 ? -6.489 5.696 5.907 1.00 96.50 128 GLY A O 1
ATOM 840 N N . ALA A 1 129 ? -6.323 4.554 3.967 1.00 98.69 129 ALA A N 1
ATOM 841 C CA . ALA A 1 129 ? -6.237 3.221 4.550 1.00 98.69 129 ALA A CA 1
ATOM 842 C C . ALA A 1 129 ? -4.789 2.873 4.924 1.00 98.69 129 ALA A C 1
ATOM 844 O O . ALA A 1 129 ? -3.897 2.980 4.085 1.00 98.69 129 ALA A O 1
ATOM 845 N N . GLU A 1 130 ? -4.562 2.416 6.152 1.00 98.88 130 GLU A N 1
ATOM 846 C CA . GLU A 1 130 ? -3.246 1.988 6.632 1.00 98.88 130 GLU A CA 1
ATOM 847 C C . GLU A 1 130 ? -3.350 0.639 7.359 1.00 98.88 130 GLU A C 1
ATOM 849 O O . GLU A 1 130 ? -4.154 0.489 8.279 1.00 98.88 130 GLU A O 1
ATOM 854 N N . ALA A 1 131 ? -2.533 -0.340 6.968 1.00 98.81 131 ALA A N 1
ATOM 855 C CA . ALA A 1 131 ? -2.456 -1.646 7.622 1.00 98.81 131 ALA A CA 1
ATOM 856 C C . ALA A 1 131 ? -1.032 -1.926 8.124 1.00 98.81 131 ALA A C 1
ATOM 858 O O . ALA A 1 131 ? -0.060 -1.807 7.379 1.00 98.81 131 ALA A O 1
ATOM 859 N N . THR A 1 132 ? -0.898 -2.294 9.400 1.00 98.88 132 THR A N 1
ATOM 860 C CA . THR A 1 132 ? 0.378 -2.687 10.021 1.00 98.88 132 THR A CA 1
ATOM 861 C C . THR A 1 132 ? 0.293 -4.107 10.580 1.00 98.88 132 THR A C 1
ATOM 863 O O . THR A 1 132 ? -0.587 -4.404 11.388 1.00 98.88 132 THR A O 1
ATOM 866 N N . GLY A 1 133 ? 1.238 -4.977 10.222 1.00 98.56 133 GLY A N 1
ATOM 867 C CA . GLY A 1 133 ? 1.237 -6.394 10.590 1.00 98.56 133 GLY A CA 1
ATOM 868 C C . GLY A 1 133 ? 0.927 -7.270 9.381 1.00 98.56 133 GLY A C 1
ATOM 869 O O . GLY A 1 133 ? 1.644 -7.193 8.391 1.00 98.56 133 GLY A O 1
ATOM 870 N N . ASN A 1 134 ? -0.106 -8.105 9.467 1.00 98.69 134 ASN A N 1
ATOM 871 C CA . ASN A 1 134 ? -0.604 -8.884 8.338 1.00 98.69 134 ASN A CA 1
ATOM 872 C C . ASN A 1 134 ? -1.946 -8.314 7.865 1.00 98.69 134 ASN A C 1
ATOM 874 O O . ASN A 1 134 ? -2.930 -8.366 8.604 1.00 98.69 134 ASN A O 1
ATOM 878 N N . GLY A 1 135 ? -2.018 -7.816 6.640 1.00 98.38 135 GLY A N 1
ATOM 879 C CA . GLY A 1 135 ? -3.272 -7.378 6.043 1.00 98.38 135 GLY A CA 1
ATOM 880 C C . GLY A 1 135 ? -3.106 -6.265 5.025 1.00 98.38 135 GLY A C 1
ATOM 881 O O . GLY A 1 135 ? -2.057 -5.630 4.917 1.00 98.38 135 GLY A O 1
ATOM 882 N N . ASP A 1 136 ? -4.190 -6.041 4.295 1.00 98.81 136 ASP A N 1
ATOM 883 C CA . ASP A 1 136 ? -4.195 -5.203 3.102 1.00 98.81 136 ASP A CA 1
ATOM 884 C C . ASP A 1 136 ? -4.782 -3.821 3.385 1.00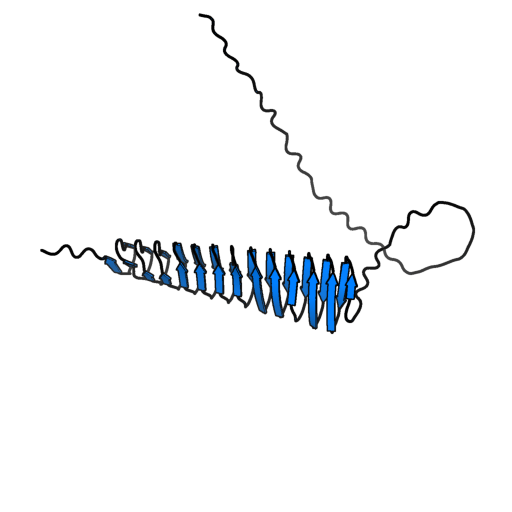 98.81 136 ASP A C 1
ATOM 886 O O . ASP A 1 136 ? -5.657 -3.653 4.244 1.00 98.81 136 ASP A O 1
ATOM 890 N N . ALA A 1 137 ? -4.344 -2.831 2.615 1.00 98.81 137 ALA A N 1
ATOM 891 C CA . ALA A 1 137 ? -4.897 -1.485 2.626 1.00 98.81 137 ALA A CA 1
ATOM 892 C C . ALA A 1 137 ? -5.495 -1.137 1.258 1.00 98.81 137 ALA A C 1
ATOM 894 O O . ALA A 1 137 ? -4.835 -1.256 0.228 1.00 98.81 137 ALA A O 1
ATOM 895 N N . GLU A 1 138 ? -6.732 -0.644 1.241 1.00 98.88 138 GLU A N 1
ATOM 896 C CA . GLU A 1 138 ? -7.427 -0.244 0.015 1.00 98.88 138 GLU A CA 1
ATOM 897 C C . GLU A 1 138 ? -7.972 1.187 0.107 1.00 98.88 138 GLU A C 1
ATOM 899 O O . GLU A 1 138 ? -8.784 1.507 0.979 1.00 98.88 138 GLU A O 1
ATOM 904 N N . GLY A 1 139 ? -7.570 2.042 -0.835 1.00 98.38 139 GLY A N 1
ATOM 905 C CA . GLY A 1 139 ? -8.156 3.357 -1.086 1.00 98.38 139 GLY A CA 1
ATOM 906 C C . GLY A 1 139 ? -7.149 4.435 -1.492 1.00 98.38 139 GLY A C 1
ATOM 907 O O . GLY A 1 139 ? -6.022 4.144 -1.870 1.00 98.38 139 GLY A O 1
ATOM 908 N N . GLY A 1 140 ? -7.567 5.705 -1.491 1.00 96.88 140 GLY A N 1
ATOM 909 C CA . GLY A 1 140 ? -6.854 6.801 -2.172 1.00 96.88 140 GLY A CA 1
ATOM 910 C C . GLY A 1 140 ? -5.357 6.910 -1.849 1.00 96.88 140 GLY A C 1
ATOM 911 O O . GLY A 1 140 ? -4.554 7.066 -2.768 1.00 96.88 140 GLY A O 1
ATOM 912 N N . GLY A 1 141 ? -4.992 6.779 -0.572 1.00 96.94 141 GLY A N 1
ATOM 913 C CA . GLY A 1 141 ? -3.611 6.732 -0.082 1.00 96.94 141 GLY A CA 1
ATOM 914 C C . GLY A 1 141 ? -3.326 5.477 0.742 1.00 96.94 141 GLY A C 1
ATOM 915 O O . GLY A 1 141 ? -2.960 5.602 1.909 1.00 96.94 141 GLY A O 1
ATOM 916 N N . ALA A 1 142 ? -3.562 4.299 0.160 1.00 98.75 142 ALA A N 1
ATOM 917 C CA . ALA A 1 142 ? -3.344 3.008 0.805 1.00 98.75 142 ALA A CA 1
ATOM 918 C C . ALA A 1 142 ? -1.872 2.764 1.179 1.00 98.75 142 ALA A C 1
ATOM 920 O O . ALA A 1 142 ? -0.975 2.940 0.349 1.00 98.75 142 ALA A O 1
ATOM 921 N N . LYS A 1 143 ? -1.626 2.304 2.410 1.00 98.88 143 LYS A N 1
ATOM 922 C CA . LYS A 1 143 ? -0.290 1.916 2.880 1.00 98.88 143 LYS A CA 1
ATOM 923 C C . LYS A 1 143 ? -0.314 0.605 3.653 1.00 98.88 143 LYS A C 1
ATOM 925 O O . LYS A 1 143 ? -1.131 0.452 4.560 1.00 98.88 143 LYS A O 1
ATOM 930 N N . THR A 1 144 ? 0.637 -0.278 3.380 1.00 98.88 144 THR A N 1
ATOM 931 C CA . THR A 1 144 ? 0.890 -1.467 4.201 1.00 98.88 144 THR A CA 1
ATOM 932 C C . THR A 1 144 ? 2.305 -1.471 4.769 1.00 98.88 144 THR A C 1
ATOM 934 O O . THR A 1 144 ? 3.263 -0.999 4.155 1.00 98.88 144 THR A O 1
ATOM 937 N N . THR A 1 145 ? 2.446 -1.987 5.988 1.00 98.88 145 THR A N 1
ATOM 938 C CA . THR A 1 145 ? 3.735 -2.262 6.631 1.00 98.88 145 THR A CA 1
ATOM 939 C C . THR A 1 145 ? 3.694 -3.646 7.271 1.00 98.88 145 THR A C 1
ATOM 941 O O . THR A 1 145 ? 2.904 -3.879 8.183 1.00 98.88 145 THR A O 1
ATOM 944 N N . GLY A 1 146 ? 4.560 -4.559 6.830 1.00 98.62 146 GLY A N 1
ATOM 945 C CA . GLY A 1 146 ? 4.552 -5.967 7.230 1.00 98.62 146 GLY A CA 1
ATOM 946 C C . GLY A 1 146 ? 4.252 -6.876 6.042 1.00 98.62 146 GLY A C 1
ATOM 947 O O . GLY A 1 146 ? 4.932 -6.769 5.028 1.00 98.62 146 GLY A O 1
ATOM 948 N N . ASN A 1 147 ? 3.277 -7.776 6.174 1.00 98.75 147 ASN A N 1
ATOM 949 C CA . ASN A 1 147 ? 2.819 -8.632 5.082 1.00 98.75 147 ASN A CA 1
ATOM 950 C C . ASN A 1 147 ? 1.441 -8.173 4.588 1.00 98.75 147 ASN A C 1
ATOM 952 O O . ASN A 1 147 ? 0.486 -8.196 5.362 1.00 98.75 147 ASN A O 1
ATOM 956 N N . GLY A 1 148 ? 1.314 -7.816 3.316 1.00 98.62 148 GLY A N 1
ATOM 957 C CA . GLY A 1 148 ? 0.031 -7.466 2.706 1.00 98.62 148 GLY A CA 1
ATOM 958 C C . GLY A 1 148 ? 0.136 -6.369 1.658 1.00 98.62 148 GLY A C 1
ATOM 959 O O . GLY A 1 148 ? 1.139 -5.653 1.565 1.00 98.62 148 GLY A O 1
ATOM 960 N N . ASP A 1 149 ? -0.934 -6.227 0.888 1.00 98.81 149 ASP A N 1
ATOM 961 C CA . ASP A 1 149 ? -0.944 -5.442 -0.339 1.00 98.81 149 ASP A CA 1
ATOM 962 C C . ASP A 1 149 ? -1.600 -4.069 -0.145 1.00 98.81 149 ASP A C 1
ATOM 964 O O . ASP A 1 149 ? -2.563 -3.903 0.610 1.00 98.81 149 ASP A O 1
ATOM 968 N N . ALA A 1 150 ? -1.099 -3.064 -0.862 1.00 98.81 150 ALA A N 1
ATOM 969 C CA . ALA A 1 150 ? -1.703 -1.737 -0.929 1.00 98.81 150 ALA A CA 1
ATOM 970 C C . ALA A 1 150 ? -2.327 -1.513 -2.310 1.00 98.81 150 ALA A C 1
ATOM 972 O O . ALA A 1 150 ? -1.647 -1.618 -3.328 1.00 98.81 150 ALA A O 1
ATOM 973 N N . THR A 1 151 ? -3.604 -1.135 -2.364 1.00 98.88 151 THR A N 1
ATOM 974 C CA . THR A 1 151 ? -4.301 -0.803 -3.619 1.00 98.88 151 THR A CA 1
ATOM 975 C C . THR A 1 151 ? -4.915 0.591 -3.540 1.00 98.88 151 THR A C 1
ATOM 977 O O . THR A 1 151 ? -5.706 0.867 -2.639 1.00 98.88 151 THR A O 1
ATOM 980 N N . GLY A 1 152 ? -4.574 1.499 -4.460 1.00 98.38 152 GLY A N 1
ATOM 981 C CA . GLY A 1 152 ? -4.958 2.902 -4.300 1.00 98.38 152 GLY A CA 1
ATOM 982 C C . GLY A 1 152 ? -4.472 3.891 -5.351 1.00 98.38 152 GLY A C 1
ATOM 983 O O . GLY A 1 152 ? -3.735 3.551 -6.259 1.00 98.38 152 GLY A O 1
ATOM 984 N N . GLY A 1 153 ? -4.855 5.165 -5.226 1.00 97.31 153 GLY A N 1
ATOM 985 C CA . GLY A 1 153 ? -4.308 6.228 -6.085 1.00 97.31 153 GLY A CA 1
ATOM 986 C C . GLY A 1 153 ? -2.803 6.426 -5.867 1.00 97.31 153 GLY A C 1
ATOM 987 O O . GLY A 1 153 ? -2.052 6.548 -6.833 1.00 97.31 153 GLY A O 1
ATOM 988 N N . GLY A 1 154 ? -2.379 6.403 -4.600 1.00 97.75 154 GLY A N 1
ATOM 989 C CA . GLY A 1 154 ? -0.989 6.309 -4.158 1.00 97.75 154 GLY A CA 1
ATOM 990 C C . GLY A 1 154 ? -0.826 5.135 -3.198 1.00 97.75 154 GLY A C 1
ATOM 991 O O . GLY A 1 154 ? -1.019 5.307 -1.995 1.00 97.75 154 GLY A O 1
ATOM 992 N N . ALA A 1 155 ? -0.515 3.961 -3.740 1.00 98.75 155 ALA A N 1
ATOM 993 C CA . ALA A 1 155 ? -0.318 2.730 -2.986 1.00 98.75 155 ALA A CA 1
ATOM 994 C C . ALA A 1 155 ? 1.145 2.578 -2.556 1.00 98.75 155 ALA A C 1
ATOM 996 O O . ALA A 1 155 ? 2.051 2.787 -3.365 1.00 98.75 155 ALA A O 1
ATOM 997 N N . LYS A 1 156 ? 1.379 2.203 -1.295 1.00 98.88 156 LYS A N 1
ATOM 998 C CA . LYS A 1 156 ? 2.726 1.958 -0.765 1.00 98.88 156 LYS A CA 1
ATOM 999 C C . LYS A 1 156 ? 2.783 0.686 0.066 1.00 98.88 156 LYS A C 1
ATOM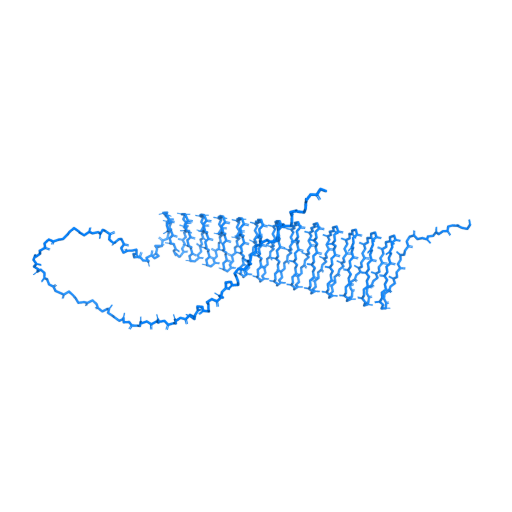 1001 O O . LYS A 1 156 ? 1.978 0.539 0.982 1.00 98.88 156 LYS A O 1
ATOM 1006 N N . THR A 1 157 ? 3.770 -0.166 -0.172 1.00 98.81 157 THR A N 1
ATOM 1007 C CA . THR A 1 157 ? 4.059 -1.319 0.688 1.00 98.81 157 THR A CA 1
ATOM 1008 C C . THR A 1 157 ? 5.477 -1.252 1.246 1.00 98.81 157 THR A C 1
ATOM 1010 O O . THR A 1 157 ? 6.426 -0.811 0.595 1.00 98.81 157 THR A O 1
ATOM 1013 N N . THR A 1 158 ? 5.636 -1.667 2.499 1.00 98.88 158 THR A N 1
ATOM 1014 C CA . THR A 1 158 ? 6.941 -1.875 3.138 1.00 98.88 158 THR A CA 1
ATOM 1015 C C . THR A 1 158 ? 6.950 -3.237 3.821 1.00 98.88 158 THR A C 1
ATOM 1017 O O . THR A 1 158 ? 6.172 -3.462 4.746 1.00 98.88 158 THR A O 1
ATOM 1020 N N . GLY A 1 159 ? 7.838 -4.139 3.406 1.00 98.50 159 GLY A N 1
ATOM 1021 C CA . GLY A 1 159 ? 7.873 -5.528 3.869 1.00 98.50 159 GLY A CA 1
ATOM 1022 C C . GLY A 1 159 ? 7.610 -6.502 2.725 1.00 98.50 159 GLY A C 1
ATOM 1023 O O . GLY A 1 159 ? 8.275 -6.401 1.699 1.00 98.50 159 GLY A O 1
ATOM 1024 N N . ASN A 1 160 ? 6.687 -7.448 2.909 1.00 98.62 160 ASN A N 1
ATOM 1025 C CA . ASN A 1 160 ? 6.283 -8.384 1.861 1.00 98.62 160 ASN A CA 1
ATOM 1026 C C . ASN A 1 160 ? 4.883 -8.029 1.341 1.00 98.62 160 ASN A C 1
ATOM 1028 O O . ASN A 1 160 ? 3.917 -8.100 2.097 1.00 98.62 160 ASN A O 1
ATOM 1032 N N . GLY A 1 161 ? 4.753 -7.692 0.065 1.00 98.56 161 GLY A N 1
ATOM 1033 C CA . GLY A 1 161 ? 3.460 -7.385 -0.546 1.00 98.56 161 GLY A CA 1
ATOM 1034 C C . GLY A 1 161 ? 3.550 -6.359 -1.665 1.00 98.56 161 GLY A C 1
ATOM 1035 O O . GLY A 1 161 ? 4.525 -5.613 -1.791 1.00 98.56 161 GLY A O 1
ATOM 1036 N N . ASN A 1 162 ? 2.500 -6.318 -2.468 1.00 98.75 162 ASN A N 1
ATOM 1037 C CA . ASN A 1 162 ? 2.439 -5.592 -3.723 1.00 98.75 162 ASN A CA 1
ATOM 1038 C C . ASN A 1 162 ? 1.734 -4.244 -3.567 1.00 98.75 162 ASN A C 1
ATOM 1040 O O . ASN A 1 162 ? 0.769 -4.103 -2.813 1.00 98.75 162 ASN A O 1
ATOM 1044 N N . ALA A 1 163 ? 2.182 -3.252 -4.333 1.00 98.81 163 ALA A N 1
ATOM 1045 C CA . ALA A 1 163 ? 1.508 -1.968 -4.467 1.00 98.81 163 ALA A CA 1
ATOM 1046 C C . ALA A 1 163 ? 0.857 -1.862 -5.850 1.00 98.81 163 ALA A C 1
ATOM 1048 O O . ALA A 1 163 ? 1.524 -2.028 -6.871 1.00 98.81 163 ALA A O 1
ATOM 1049 N N . GLN A 1 164 ? -0.428 -1.516 -5.907 1.00 98.81 164 GLN A N 1
ATOM 1050 C CA . GLN A 1 164 ? -1.145 -1.294 -7.162 1.00 98.81 164 GLN A CA 1
ATOM 1051 C C . GLN A 1 164 ? -1.840 0.070 -7.171 1.00 98.81 164 GLN A C 1
ATOM 1053 O O . GLN A 1 164 ? -2.654 0.365 -6.294 1.00 98.81 164 GLN A O 1
ATOM 1058 N N . GLY A 1 165 ? -1.566 0.908 -8.177 1.00 98.31 165 GLY A N 1
ATOM 1059 C CA . GLY A 1 165 ? -2.125 2.256 -8.186 1.00 98.31 165 GLY A CA 1
ATOM 1060 C C . GLY A 1 165 ? -1.731 3.197 -9.314 1.00 98.31 165 GLY A C 1
ATOM 1061 O O . GLY A 1 165 ? -1.040 2.829 -10.251 1.00 98.31 165 GLY A O 1
ATOM 1062 N N . GLY A 1 166 ? -2.172 4.455 -9.229 1.00 97.62 166 GLY A N 1
ATOM 1063 C CA . GLY A 1 166 ? -1.685 5.512 -10.128 1.00 97.62 166 GLY A CA 1
ATOM 1064 C C . GLY A 1 166 ? -0.196 5.791 -9.892 1.00 97.62 166 GLY A C 1
ATOM 1065 O O . GLY A 1 166 ? 0.591 5.828 -10.838 1.00 97.62 166 GLY A O 1
ATOM 1066 N N . GLY A 1 167 ? 0.174 5.912 -8.616 1.00 98.25 167 GLY A N 1
ATOM 1067 C CA . GLY A 1 167 ? 1.529 5.726 -8.109 1.00 98.25 167 GLY A CA 1
ATOM 1068 C C . GLY A 1 167 ? 1.574 4.497 -7.203 1.00 98.25 167 GLY A C 1
ATOM 1069 O O . GLY A 1 167 ? 0.731 4.366 -6.314 1.00 98.25 167 GLY A O 1
ATOM 1070 N N . ALA A 1 168 ? 2.533 3.611 -7.439 1.00 98.75 168 ALA A N 1
ATOM 1071 C CA . ALA A 1 168 ? 2.744 2.388 -6.677 1.00 98.75 168 ALA A CA 1
ATOM 1072 C C . ALA A 1 168 ? 4.211 2.305 -6.247 1.00 98.75 168 ALA A C 1
ATOM 1074 O O . ALA A 1 168 ? 5.101 2.445 -7.081 1.00 98.75 168 ALA A O 1
ATOM 1075 N N . GLU A 1 169 ? 4.455 2.087 -4.960 1.00 98.88 169 GLU A N 1
ATOM 1076 C CA . GLU A 1 169 ? 5.801 2.000 -4.390 1.00 98.88 169 GLU A CA 1
ATOM 1077 C C . GLU A 1 169 ? 5.913 0.764 -3.498 1.00 98.88 169 GLU A C 1
ATOM 1079 O O . GLU A 1 169 ? 5.110 0.602 -2.577 1.00 98.88 169 GLU A O 1
ATOM 1084 N N . THR A 1 170 ? 6.916 -0.080 -3.730 1.00 98.75 170 THR A N 1
ATOM 1085 C CA . THR A 1 170 ? 7.252 -1.191 -2.832 1.00 98.75 170 THR A CA 1
ATOM 1086 C C . THR A 1 170 ? 8.672 -1.051 -2.294 1.00 98.75 170 THR A C 1
ATOM 1088 O O . THR A 1 170 ? 9.614 -0.686 -2.999 1.00 98.75 170 THR A O 1
ATOM 1091 N N . THR A 1 171 ? 8.844 -1.340 -1.007 1.00 98.75 171 THR A N 1
ATOM 1092 C CA . THR A 1 171 ? 10.156 -1.497 -0.369 1.00 98.75 171 THR A CA 1
ATOM 1093 C C . THR A 1 171 ? 10.202 -2.835 0.358 1.00 98.75 171 THR A C 1
ATOM 1095 O O . THR A 1 171 ? 9.431 -3.055 1.291 1.00 98.75 171 THR A O 1
ATOM 1098 N N . GLY A 1 172 ? 11.126 -3.716 -0.018 1.00 98.00 172 GLY A N 1
ATOM 1099 C CA . GLY A 1 172 ? 11.219 -5.077 0.512 1.00 98.00 172 GLY A CA 1
ATOM 1100 C C . GLY A 1 172 ? 11.009 -6.112 -0.585 1.00 98.00 172 GLY A C 1
ATOM 1101 O O . GLY A 1 172 ? 11.695 -6.043 -1.602 1.00 98.00 172 GLY A O 1
ATOM 1102 N N . ASN A 1 173 ? 10.106 -7.069 -0.358 1.00 97.44 173 ASN A N 1
ATOM 1103 C CA . ASN A 1 173 ? 9.742 -8.083 -1.342 1.00 97.44 173 ASN A CA 1
ATOM 1104 C C . ASN A 1 173 ? 8.328 -7.835 -1.878 1.00 97.44 173 ASN A C 1
ATOM 1106 O O . ASN A 1 173 ? 7.358 -7.983 -1.138 1.00 97.44 173 ASN A O 1
ATOM 1110 N N . GLY A 1 174 ? 8.189 -7.508 -3.154 1.00 98.19 174 GLY A N 1
ATOM 1111 C CA . GLY A 1 174 ? 6.885 -7.348 -3.789 1.00 98.19 174 GLY A CA 1
ATOM 1112 C C . GLY A 1 174 ? 6.899 -6.360 -4.941 1.00 98.19 174 GLY A C 1
ATOM 1113 O O . GLY A 1 174 ? 7.782 -5.505 -5.052 1.00 98.19 174 GLY A O 1
ATOM 1114 N N . ASP A 1 175 ? 5.886 -6.477 -5.783 1.00 98.75 175 ASP A N 1
ATOM 1115 C CA . ASP A 1 175 ? 5.820 -5.804 -7.069 1.00 98.75 175 ASP A CA 1
ATOM 1116 C C . ASP A 1 175 ? 5.036 -4.492 -6.974 1.00 98.75 175 ASP A C 1
ATOM 1118 O O . ASP A 1 175 ? 4.039 -4.378 -6.254 1.00 98.75 175 ASP A O 1
ATOM 1122 N N . ALA A 1 176 ? 5.460 -3.496 -7.749 1.00 98.75 176 ALA A N 1
ATOM 1123 C CA . ALA A 1 176 ? 4.726 -2.254 -7.949 1.00 98.75 176 ALA A CA 1
ATOM 1124 C C . ALA A 1 176 ? 4.082 -2.256 -9.338 1.00 98.75 176 ALA A C 1
ATOM 1126 O O . ALA A 1 176 ? 4.762 -2.422 -10.348 1.00 98.75 176 ALA A O 1
ATOM 1127 N N . THR A 1 177 ? 2.777 -2.005 -9.421 1.00 98.81 177 THR A N 1
ATOM 1128 C CA . THR A 1 177 ? 2.063 -1.866 -10.698 1.00 98.81 177 THR A CA 1
ATOM 1129 C C . THR A 1 177 ? 1.313 -0.542 -10.757 1.00 98.81 177 THR A C 1
ATOM 1131 O O . THR A 1 177 ? 0.422 -0.286 -9.947 1.00 98.81 177 THR A O 1
ATOM 1134 N N . GLY A 1 178 ? 1.639 0.310 -11.731 1.00 98.31 178 GLY A N 1
ATOM 1135 C CA . GLY A 1 178 ? 1.030 1.632 -11.819 1.00 98.31 178 GLY A CA 1
ATOM 1136 C C . GLY A 1 178 ? 1.635 2.589 -12.835 1.00 98.31 178 GLY A C 1
ATOM 1137 O O . GLY A 1 178 ? 2.687 2.335 -13.405 1.00 98.31 178 GLY A O 1
ATOM 1138 N N . GLY A 1 179 ? 0.981 3.734 -13.056 1.00 96.81 179 GLY A N 1
ATOM 1139 C CA . GLY A 1 179 ? 1.477 4.769 -13.976 1.00 96.81 179 GLY A CA 1
ATOM 1140 C C . GLY A 1 179 ? 2.905 5.221 -13.641 1.00 96.81 179 GLY A C 1
ATOM 1141 O O . GLY A 1 179 ? 3.744 5.327 -14.536 1.00 96.81 179 GLY A O 1
ATOM 1142 N N . GLY A 1 180 ? 3.184 5.406 -12.348 1.00 97.56 180 GLY A N 1
ATOM 1143 C CA . GLY A 1 180 ? 4.531 5.429 -11.779 1.00 97.56 180 GLY A CA 1
ATOM 1144 C C . GLY A 1 180 ? 4.690 4.277 -10.793 1.00 97.56 180 GLY A C 1
ATOM 1145 O O . GLY A 1 180 ? 4.149 4.347 -9.692 1.00 97.56 180 GLY A O 1
ATOM 1146 N N . ALA A 1 181 ? 5.384 3.223 -11.208 1.00 98.62 181 ALA A N 1
ATOM 1147 C CA . ALA A 1 181 ? 5.688 2.064 -10.379 1.00 98.62 181 ALA A CA 1
ATOM 1148 C C . ALA A 1 181 ? 7.156 2.111 -9.951 1.00 98.62 181 ALA A C 1
ATOM 1150 O O . ALA A 1 181 ? 8.029 2.259 -10.803 1.00 98.62 181 ALA A O 1
ATOM 1151 N N . GLU A 1 182 ? 7.432 1.982 -8.659 1.00 98.81 182 GLU A N 1
ATOM 1152 C CA . GLU A 1 182 ? 8.791 1.988 -8.119 1.00 98.81 182 GLU A CA 1
ATOM 1153 C C . GLU A 1 182 ? 8.974 0.829 -7.134 1.00 98.81 182 GLU A C 1
ATOM 1155 O O . GLU A 1 182 ? 8.171 0.667 -6.218 1.00 98.81 182 GLU A O 1
ATOM 1160 N N . THR A 1 183 ? 10.033 0.036 -7.298 1.00 98.62 183 THR A N 1
ATOM 1161 C CA . THR A 1 183 ? 10.415 -1.003 -6.330 1.00 98.62 183 THR A CA 1
ATOM 1162 C C . THR A 1 183 ? 11.834 -0.789 -5.815 1.00 98.62 183 THR A C 1
ATOM 1164 O O . THR A 1 183 ? 12.742 -0.378 -6.544 1.00 98.62 183 THR A O 1
ATOM 1167 N N . THR A 1 184 ? 12.044 -1.072 -4.531 1.00 98.62 184 THR A N 1
ATOM 1168 C CA . THR A 1 184 ? 13.369 -1.160 -3.905 1.00 98.62 184 THR A CA 1
ATOM 1169 C C . THR A 1 184 ? 13.495 -2.481 -3.150 1.00 98.62 184 THR A C 1
ATOM 1171 O O . THR A 1 184 ? 12.730 -2.736 -2.220 1.00 98.62 184 THR A O 1
ATOM 1174 N N . GLY A 1 185 ? 14.485 -3.303 -3.501 1.00 96.25 185 GLY A N 1
ATOM 1175 C CA . GLY A 1 185 ? 14.694 -4.639 -2.939 1.00 96.25 185 GLY A CA 1
ATOM 1176 C C . GLY A 1 185 ? 14.480 -5.747 -3.973 1.00 96.25 185 GLY A C 1
ATOM 1177 O O . GLY A 1 185 ? 15.158 -5.779 -5.003 1.00 96.25 185 GLY A O 1
ATOM 1178 N N . GLY A 1 186 ? 13.589 -6.691 -3.670 1.00 89.88 186 GLY A N 1
ATOM 1179 C CA . GLY A 1 186 ? 13.190 -7.771 -4.571 1.00 89.88 186 GLY A CA 1
ATOM 1180 C C . GLY A 1 186 ? 11.758 -7.565 -5.055 1.00 89.88 186 GLY A C 1
ATOM 1181 O O . GLY A 1 186 ? 10.838 -7.564 -4.252 1.00 89.88 186 GLY A O 1
ATOM 1182 N N . GLY A 1 187 ? 11.546 -7.399 -6.352 1.00 97.06 187 GLY A N 1
ATOM 1183 C CA . GLY A 1 187 ? 10.204 -7.236 -6.911 1.00 97.06 187 GLY A CA 1
ATOM 1184 C C . GLY A 1 187 ? 10.192 -6.312 -8.114 1.00 97.06 187 GLY A C 1
ATOM 1185 O O . GLY A 1 187 ? 11.010 -5.393 -8.222 1.00 97.06 187 GLY A O 1
ATOM 1186 N N . ASP A 1 188 ? 9.267 -6.572 -9.017 1.00 98.56 188 ASP A N 1
ATOM 1187 C CA . ASP A 1 188 ? 9.215 -5.961 -10.332 1.00 98.56 188 ASP A CA 1
ATOM 1188 C C . ASP A 1 188 ? 8.376 -4.678 -10.315 1.00 98.56 188 ASP A C 1
ATOM 1190 O O . ASP A 1 188 ? 7.375 -4.557 -9.606 1.00 98.56 188 ASP A O 1
ATOM 1194 N N . ALA A 1 189 ? 8.772 -3.698 -11.125 1.00 98.69 189 ALA A N 1
ATOM 1195 C CA . ALA A 1 189 ? 7.988 -2.496 -11.378 1.00 98.69 189 ALA A CA 1
ATOM 1196 C C . ALA A 1 189 ? 7.363 -2.576 -12.770 1.00 98.69 189 ALA A C 1
ATOM 1198 O O . ALA A 1 189 ? 8.074 -2.690 -13.767 1.00 98.69 189 ALA A O 1
ATOM 1199 N N . THR A 1 190 ? 6.042 -2.430 -12.863 1.00 98.75 190 THR A N 1
ATOM 1200 C CA . THR A 1 190 ? 5.321 -2.414 -14.142 1.00 98.75 190 THR A CA 1
ATOM 1201 C C . THR A 1 190 ? 4.503 -1.138 -14.321 1.00 98.75 190 THR A C 1
ATOM 1203 O O . THR A 1 190 ? 3.598 -0.841 -13.542 1.00 98.75 190 THR A O 1
ATOM 1206 N N . GLY A 1 191 ? 4.771 -0.412 -15.408 1.00 98.00 191 GLY A N 1
ATOM 1207 C CA . GLY A 1 191 ? 3.951 0.689 -15.909 1.00 98.00 191 GLY A CA 1
ATOM 1208 C C . GLY A 1 191 ? 4.746 1.855 -16.497 1.00 98.00 191 GLY A C 1
ATOM 1209 O O . GLY A 1 191 ? 5.954 1.772 -16.686 1.00 98.00 191 GLY A O 1
ATOM 1210 N N . GLY A 1 192 ? 4.059 2.941 -16.866 1.00 95.88 192 GLY A N 1
ATOM 1211 C CA . GLY A 1 192 ? 4.592 3.979 -17.765 1.00 95.88 192 GLY A CA 1
ATOM 1212 C C . GLY A 1 192 ? 5.974 4.526 -17.381 1.00 95.88 192 GLY A C 1
ATOM 1213 O O . GLY A 1 192 ? 6.829 4.681 -18.253 1.00 95.88 192 GLY A O 1
ATOM 1214 N N . GLY A 1 193 ? 6.198 4.760 -16.087 1.00 95.81 193 GLY A N 1
ATOM 1215 C CA . GLY A 1 193 ? 7.481 5.159 -15.506 1.00 95.81 193 GLY A CA 1
ATOM 1216 C C . GLY A 1 193 ? 8.041 4.145 -14.509 1.00 95.81 193 GLY A C 1
ATOM 1217 O O . GLY A 1 193 ? 8.425 4.556 -13.418 1.00 95.81 193 GLY A O 1
ATOM 1218 N N . ALA A 1 194 ? 8.032 2.853 -14.851 1.00 98.38 194 ALA A N 1
ATOM 1219 C CA . ALA A 1 194 ? 8.560 1.780 -14.010 1.00 98.38 194 ALA A CA 1
ATOM 1220 C C . ALA A 1 194 ? 10.034 1.986 -13.627 1.00 98.38 194 ALA A C 1
ATOM 1222 O O . ALA A 1 194 ? 10.875 2.244 -14.493 1.00 98.38 194 ALA A O 1
ATOM 1223 N N . LYS A 1 195 ? 10.358 1.827 -12.341 1.00 98.69 195 LYS A N 1
ATOM 1224 C CA . LYS A 1 195 ? 11.733 1.864 -11.837 1.00 98.69 195 LYS A CA 1
ATOM 1225 C C . LYS A 1 195 ? 11.991 0.777 -10.810 1.00 98.69 195 LYS A C 1
ATOM 1227 O O . LYS A 1 195 ? 11.180 0.592 -9.908 1.00 98.69 195 LYS A O 1
ATOM 1232 N N . THR A 1 196 ? 13.157 0.155 -10.879 1.00 98.31 196 THR A N 1
ATOM 1233 C CA . THR A 1 196 ? 13.618 -0.792 -9.863 1.00 98.31 196 THR A CA 1
ATOM 1234 C C . THR A 1 196 ? 15.007 -0.432 -9.339 1.00 98.31 196 THR A C 1
ATOM 1236 O O . THR A 1 196 ? 15.865 0.113 -10.045 1.00 98.31 196 THR A O 1
ATOM 1239 N N . SER A 1 197 ? 15.226 -0.731 -8.061 1.00 98.31 197 SER A N 1
ATOM 1240 C CA . SER A 1 197 ? 16.531 -0.709 -7.403 1.00 98.31 197 SER A CA 1
ATOM 1241 C C . SER A 1 197 ? 16.722 -2.004 -6.626 1.00 98.31 197 SER A C 1
ATOM 1243 O O . SER A 1 197 ? 16.020 -2.254 -5.647 1.00 98.31 197 SER A O 1
ATOM 1245 N N . GLY A 1 198 ? 17.650 -2.852 -7.067 1.00 96.06 198 GLY A N 1
ATOM 1246 C CA . GLY A 1 198 ? 17.869 -4.184 -6.507 1.00 96.06 198 GLY A CA 1
ATOM 1247 C C . GLY A 1 198 ? 17.797 -5.269 -7.575 1.00 96.06 198 GLY A C 1
ATOM 1248 O O . GLY A 1 198 ? 18.451 -5.159 -8.609 1.00 96.06 198 GLY A O 1
ATOM 1249 N N . ASN A 1 199 ? 17.043 -6.335 -7.307 1.00 94.31 199 ASN A N 1
ATOM 1250 C CA . ASN A 1 199 ? 17.045 -7.548 -8.138 1.00 94.31 199 ASN A CA 1
ATOM 1251 C C . ASN A 1 199 ? 15.784 -7.715 -9.003 1.00 94.31 199 ASN A C 1
ATOM 1253 O O . ASN A 1 199 ? 15.618 -8.768 -9.609 1.00 94.31 199 ASN A O 1
ATOM 1257 N N . GLY A 1 200 ? 14.884 -6.731 -9.017 1.00 96.38 200 GLY A N 1
ATOM 1258 C CA . GLY A 1 200 ? 13.644 -6.784 -9.793 1.00 96.38 200 GLY A CA 1
ATOM 1259 C C . GLY A 1 200 ? 13.724 -6.059 -11.131 1.00 96.38 200 GLY A C 1
ATOM 1260 O O . GLY A 1 200 ? 14.528 -5.140 -11.312 1.00 96.38 200 GLY A O 1
ATOM 1261 N N . ASN A 1 201 ? 12.854 -6.451 -12.049 1.00 97.94 201 ASN A N 1
ATOM 1262 C CA . ASN A 1 201 ? 12.779 -5.944 -13.410 1.00 97.94 201 ASN A CA 1
ATOM 1263 C C . ASN A 1 201 ? 11.861 -4.722 -13.512 1.00 97.94 201 ASN A C 1
ATOM 1265 O O . ASN A 1 201 ? 10.810 -4.653 -12.876 1.00 97.94 201 ASN A O 1
ATOM 1269 N N . ALA A 1 202 ? 12.229 -3.770 -14.364 1.00 98.19 202 ALA A N 1
ATOM 1270 C CA . ALA A 1 202 ? 11.391 -2.635 -14.727 1.00 98.19 202 ALA A CA 1
ATOM 1271 C C . ALA A 1 202 ? 10.777 -2.855 -16.115 1.00 98.19 202 ALA A C 1
ATOM 1273 O O . ALA A 1 202 ? 11.498 -3.030 -17.097 1.00 98.19 202 ALA A O 1
ATOM 1274 N N . GLN A 1 203 ? 9.453 -2.769 -16.230 1.00 98.19 203 GLN A N 1
ATOM 1275 C CA . GLN A 1 203 ? 8.744 -2.894 -17.502 1.00 98.19 203 GLN A CA 1
ATOM 1276 C C . GLN A 1 203 ? 7.825 -1.697 -17.763 1.00 98.19 203 GLN A C 1
ATOM 1278 O O . GLN A 1 203 ? 6.890 -1.432 -17.008 1.00 98.19 203 GLN A O 1
ATOM 1283 N N . GLY A 1 204 ? 8.034 -1.002 -18.882 1.00 96.88 204 GLY A N 1
ATOM 1284 C CA . GLY A 1 204 ? 7.185 0.110 -19.304 1.00 96.88 204 GLY A CA 1
ATOM 1285 C C . GLY A 1 204 ? 7.886 1.159 -20.160 1.00 96.88 204 GLY A C 1
ATOM 1286 O O . GLY A 1 204 ? 9.084 1.087 -20.396 1.00 96.88 204 GLY A O 1
ATOM 1287 N N . GLY A 1 205 ? 7.131 2.152 -20.643 1.00 93.94 205 GLY A N 1
ATOM 1288 C CA . GLY A 1 205 ? 7.608 3.125 -21.637 1.00 93.94 205 GLY A CA 1
ATOM 1289 C C . GLY A 1 205 ? 8.941 3.799 -21.286 1.00 93.94 205 GLY A C 1
ATOM 1290 O O . GLY A 1 205 ? 9.794 3.925 -22.159 1.00 93.94 205 GLY A O 1
ATOM 1291 N N . GLY A 1 206 ? 9.138 4.168 -20.016 1.00 94.25 206 GLY A N 1
ATOM 1292 C CA . GLY A 1 206 ? 10.390 4.713 -19.481 1.00 94.25 206 GLY A CA 1
ATOM 1293 C C . GLY A 1 206 ? 11.016 3.843 -18.391 1.00 94.25 206 GLY A C 1
ATOM 1294 O O . GLY A 1 206 ? 11.396 4.386 -17.350 1.00 94.25 206 GLY A O 1
ATOM 1295 N N . ALA A 1 207 ? 11.050 2.523 -18.603 1.00 97.38 207 ALA A N 1
ATOM 1296 C CA . ALA A 1 207 ? 11.600 1.546 -17.667 1.00 97.38 207 ALA A CA 1
ATOM 1297 C C . ALA A 1 207 ? 13.057 1.846 -17.290 1.00 97.38 207 ALA A C 1
ATOM 1299 O O . ALA A 1 207 ? 13.903 2.038 -18.164 1.00 97.38 207 ALA A O 1
ATOM 1300 N N . ARG A 1 208 ? 13.361 1.836 -15.989 1.00 97.88 208 ARG A N 1
ATOM 1301 C CA . ARG A 1 208 ? 14.733 1.963 -15.484 1.00 97.88 208 ARG A CA 1
ATOM 1302 C C . ARG A 1 208 ? 15.039 0.927 -14.425 1.00 97.88 208 ARG A C 1
ATOM 1304 O O . ARG A 1 208 ? 14.307 0.833 -13.449 1.00 97.88 208 ARG A O 1
ATOM 1311 N N . SER A 1 209 ? 16.156 0.234 -14.565 1.00 96.81 209 SER A N 1
ATOM 1312 C CA . SER A 1 209 ? 16.656 -0.674 -13.538 1.00 96.81 209 SER A CA 1
ATOM 1313 C C . SER A 1 209 ? 18.027 -0.236 -13.039 1.00 96.81 209 SER A C 1
ATOM 1315 O O . SER A 1 209 ? 18.886 0.218 -13.802 1.00 96.81 209 SER A O 1
ATOM 1317 N N . THR A 1 210 ? 18.233 -0.372 -11.734 1.00 97.38 210 THR A N 1
ATOM 1318 C CA . THR A 1 210 ? 19.529 -0.217 -11.075 1.00 97.38 210 THR A CA 1
ATOM 1319 C C . THR A 1 210 ? 19.821 -1.464 -10.237 1.00 97.38 210 THR A C 1
ATOM 1321 O O . THR A 1 210 ? 18.990 -1.874 -9.430 1.00 97.38 210 THR A O 1
ATOM 1324 N N . GLY A 1 211 ? 20.993 -2.083 -10.405 1.00 94.62 211 GLY A N 1
ATOM 1325 C CA . GLY A 1 211 ? 21.344 -3.338 -9.727 1.00 94.62 211 GLY A CA 1
ATOM 1326 C C . GLY A 1 211 ? 21.374 -4.540 -10.670 1.00 94.62 211 GLY A C 1
ATOM 1327 O O . GLY A 1 211 ? 22.133 -4.538 -11.635 1.00 94.62 211 GLY A O 1
ATOM 1328 N N . GLY A 1 212 ? 20.635 -5.599 -10.342 1.00 92.94 212 GLY A N 1
ATOM 1329 C CA . GLY A 1 212 ? 20.683 -6.885 -11.044 1.00 92.94 212 GLY A CA 1
ATOM 1330 C C . GLY A 1 212 ? 19.492 -7.203 -11.949 1.00 92.94 212 GLY A C 1
ATOM 1331 O O . GLY A 1 212 ? 19.552 -8.223 -12.622 1.00 92.94 212 GLY A O 1
ATOM 1332 N N . GLY A 1 213 ? 18.426 -6.399 -11.943 1.00 95.06 213 GLY A N 1
ATOM 1333 C CA . GLY A 1 213 ? 17.244 -6.644 -12.778 1.00 95.06 213 GLY A CA 1
ATOM 1334 C C . GLY A 1 213 ? 17.308 -5.976 -14.150 1.00 95.06 213 GLY A C 1
ATOM 1335 O O . GLY A 1 213 ? 18.043 -5.003 -14.342 1.00 95.06 213 GLY A O 1
ATOM 1336 N N . ASP A 1 214 ? 16.488 -6.449 -15.078 1.00 97.12 214 ASP A N 1
ATOM 1337 C CA . ASP A 1 214 ? 16.411 -5.948 -16.449 1.00 97.12 214 ASP A CA 1
ATOM 1338 C C . ASP A 1 214 ? 15.470 -4.741 -16.568 1.00 97.12 214 ASP A C 1
ATOM 1340 O O . ASP A 1 214 ? 14.543 -4.553 -15.777 1.00 97.12 214 ASP A O 1
ATOM 1344 N N . ALA A 1 215 ? 15.672 -3.926 -17.600 1.00 97.44 215 ALA A N 1
ATOM 1345 C CA . ALA A 1 215 ? 14.753 -2.869 -18.005 1.00 97.44 215 ALA A CA 1
ATOM 1346 C C . ALA A 1 215 ? 14.204 -3.163 -19.406 1.00 97.44 215 ALA A C 1
ATOM 1348 O O . ALA A 1 215 ? 14.968 -3.354 -20.347 1.00 97.44 215 ALA A O 1
ATOM 1349 N N . THR A 1 216 ? 12.881 -3.168 -19.575 1.00 97.50 216 THR A N 1
ATOM 1350 C CA . THR A 1 216 ? 12.226 -3.434 -20.867 1.00 97.50 216 THR A CA 1
ATOM 1351 C C . THR A 1 216 ? 11.211 -2.348 -21.215 1.00 97.50 216 THR A C 1
ATOM 1353 O O . THR A 1 216 ? 10.277 -2.089 -20.452 1.00 97.50 216 THR A O 1
ATOM 1356 N N . GLY A 1 217 ? 11.350 -1.731 -22.393 1.00 95.38 217 GLY A N 1
ATOM 1357 C CA . GLY A 1 217 ? 10.432 -0.692 -22.862 1.00 95.38 217 GLY A CA 1
ATOM 1358 C C . GLY A 1 217 ? 11.000 0.238 -23.929 1.00 95.38 217 GLY A C 1
ATOM 1359 O O . GLY A 1 217 ? 12.111 0.051 -24.401 1.00 95.38 217 GLY A O 1
ATOM 1360 N N . GLY A 1 218 ? 10.230 1.255 -24.329 1.00 92.75 218 GLY A N 1
ATOM 1361 C CA . GLY A 1 218 ? 10.624 2.169 -25.413 1.00 92.75 218 GLY A CA 1
ATOM 1362 C C . GLY A 1 218 ? 11.919 2.935 -25.125 1.00 92.75 218 GLY A C 1
ATOM 1363 O O . GLY A 1 218 ? 12.760 3.068 -26.000 1.00 92.75 218 GLY A O 1
ATOM 1364 N N . SER A 1 219 ? 12.107 3.384 -23.885 1.00 93.62 219 SER A N 1
ATOM 1365 C CA . SER A 1 219 ? 13.318 4.075 -23.424 1.00 93.62 219 SER A CA 1
ATOM 1366 C C . SER A 1 219 ? 13.921 3.355 -22.217 1.00 93.62 219 SER A C 1
ATOM 1368 O O . SER A 1 219 ? 14.054 3.941 -21.143 1.00 93.62 219 SER A O 1
ATOM 1370 N N . ALA A 1 220 ? 14.194 2.057 -22.376 1.00 95.56 220 ALA A N 1
ATOM 1371 C CA . ALA A 1 220 ? 14.757 1.222 -21.320 1.00 95.56 220 ALA A CA 1
ATOM 1372 C C . ALA A 1 220 ? 16.196 1.630 -20.966 1.00 95.56 220 ALA A C 1
ATOM 1374 O O . ALA A 1 220 ? 17.046 1.757 -21.845 1.00 95.56 220 ALA A O 1
ATOM 1375 N N . GLU A 1 221 ? 16.481 1.772 -19.672 1.00 96.12 221 GLU A N 1
ATOM 1376 C CA . GLU A 1 221 ? 17.827 2.028 -19.149 1.00 96.12 221 GLU A CA 1
ATOM 1377 C C . GLU A 1 221 ? 18.149 1.023 -18.032 1.00 96.12 221 GLU A C 1
ATOM 1379 O O . GLU A 1 221 ? 17.393 0.905 -17.068 1.00 96.12 221 GLU A O 1
ATOM 1384 N N . ALA A 1 222 ? 19.285 0.332 -18.121 1.00 95.25 222 ALA A N 1
ATOM 1385 C CA . ALA A 1 222 ? 19.777 -0.557 -17.070 1.00 95.25 222 ALA A CA 1
ATOM 1386 C C . ALA A 1 222 ? 21.169 -0.104 -16.612 1.00 95.25 222 ALA A C 1
ATOM 1388 O O . ALA A 1 222 ? 22.059 0.125 -17.429 1.00 95.25 222 ALA A O 1
ATOM 1389 N N . ASN A 1 223 ? 21.351 0.040 -15.298 1.00 93.69 223 ASN A N 1
ATOM 1390 C CA . ASN A 1 223 ? 22.630 0.374 -14.675 1.00 93.69 223 ASN A CA 1
ATOM 1391 C C . ASN A 1 223 ? 23.007 -0.709 -13.659 1.00 93.69 223 ASN A C 1
ATOM 1393 O O . ASN A 1 223 ? 22.451 -0.764 -12.561 1.00 93.69 223 ASN A O 1
ATOM 1397 N N . GLY A 1 224 ? 23.979 -1.550 -14.003 1.00 93.69 224 GLY A N 1
ATOM 1398 C CA . GLY A 1 224 ? 24.426 -2.663 -13.170 1.00 93.69 224 GLY A CA 1
ATOM 1399 C C . GLY A 1 224 ? 24.649 -3.912 -14.013 1.00 93.69 224 GLY A C 1
ATOM 1400 O O . GLY A 1 224 ? 25.260 -3.822 -15.072 1.00 93.69 224 GLY A O 1
ATOM 1401 N N . ASN A 1 225 ? 24.168 -5.055 -13.531 1.00 93.62 225 ASN A N 1
ATOM 1402 C CA . ASN A 1 225 ? 24.351 -6.357 -14.175 1.00 93.62 225 ASN A CA 1
ATOM 1403 C C . ASN A 1 225 ? 23.148 -6.805 -15.025 1.00 93.62 225 ASN A C 1
ATOM 1405 O O . ASN A 1 225 ? 23.214 -7.892 -15.588 1.00 93.62 225 ASN A O 1
ATOM 1409 N N . GLY A 1 226 ? 22.061 -6.029 -15.059 1.00 92.62 226 GLY A N 1
ATOM 1410 C CA . GLY A 1 226 ? 20.875 -6.330 -15.867 1.00 92.62 226 GLY A CA 1
ATOM 1411 C C . GLY A 1 226 ? 20.924 -5.719 -17.266 1.00 92.62 226 GLY A C 1
ATOM 1412 O O . GLY A 1 226 ? 21.681 -4.776 -17.521 1.00 92.62 226 GLY A O 1
ATOM 1413 N N . ASP A 1 227 ? 20.081 -6.239 -18.151 1.00 95.69 227 ASP A N 1
ATOM 1414 C CA . ASP A 1 227 ? 20.004 -5.851 -19.556 1.00 95.69 227 ASP A CA 1
ATOM 1415 C C . ASP A 1 227 ? 18.956 -4.755 -19.800 1.00 95.69 227 ASP A C 1
ATOM 1417 O O . ASP A 1 227 ? 17.916 -4.678 -19.141 1.00 95.69 227 ASP A O 1
ATOM 1421 N N . ALA A 1 228 ? 19.212 -3.903 -20.795 1.00 94.81 228 ALA A N 1
ATOM 1422 C CA . ALA A 1 228 ? 18.258 -2.912 -21.284 1.00 94.81 228 ALA A CA 1
ATOM 1423 C C . ALA A 1 228 ? 17.717 -3.332 -22.657 1.00 94.81 228 ALA A C 1
ATOM 1425 O O . ALA A 1 228 ? 18.431 -3.297 -23.658 1.00 94.81 228 ALA A O 1
ATOM 1426 N N . ASN A 1 229 ? 16.434 -3.686 -22.710 1.00 92.69 229 ASN A N 1
ATOM 1427 C CA . ASN A 1 229 ? 15.737 -4.099 -23.923 1.00 92.69 229 ASN A CA 1
ATOM 1428 C C . ASN A 1 229 ? 14.844 -2.959 -24.432 1.00 92.69 229 ASN A C 1
ATOM 1430 O O . ASN A 1 229 ? 13.677 -2.821 -24.047 1.00 92.69 229 ASN A O 1
ATOM 1434 N N . GLY A 1 230 ? 15.453 -2.121 -25.276 1.00 83.81 230 GLY A N 1
ATOM 1435 C CA . GLY A 1 230 ? 14.861 -0.947 -25.915 1.00 83.81 230 GLY A CA 1
ATOM 1436 C C . GLY A 1 230 ? 14.228 -1.247 -27.274 1.00 83.81 230 GLY A C 1
ATOM 1437 O O . GLY A 1 230 ? 14.817 -1.936 -28.104 1.00 83.81 230 GLY A O 1
ATOM 1438 N N . GLY A 1 231 ? 13.042 -0.698 -27.531 1.00 65.31 231 GLY A N 1
ATOM 1439 C CA . GLY A 1 231 ? 12.351 -0.807 -28.817 1.00 65.31 231 GLY A CA 1
ATOM 1440 C C . GLY A 1 231 ? 12.831 0.188 -29.877 1.00 65.31 231 GLY A C 1
ATOM 1441 O O . GLY A 1 231 ? 11.984 0.838 -30.470 1.00 65.31 231 GLY A O 1
ATOM 1442 N N . ASP A 1 232 ? 14.138 0.293 -30.132 1.00 55.78 232 ASP A N 1
ATOM 1443 C CA . ASP A 1 232 ? 14.685 1.042 -31.276 1.00 55.78 232 ASP A CA 1
ATOM 1444 C C . ASP A 1 232 ? 15.450 0.089 -32.208 1.00 55.78 232 ASP A C 1
ATOM 1446 O O . ASP A 1 232 ? 16.663 0.170 -32.393 1.00 55.78 232 ASP A O 1
ATOM 1450 N N . ALA A 1 233 ? 14.716 -0.837 -32.830 1.00 48.84 233 ALA A N 1
ATOM 1451 C CA . ALA A 1 233 ? 15.158 -1.432 -34.085 1.00 48.84 233 ALA A CA 1
ATOM 1452 C C . ALA A 1 233 ? 14.919 -0.400 -35.196 1.00 48.84 233 ALA A C 1
ATOM 1454 O O . ALA A 1 233 ? 13.872 -0.393 -35.846 1.00 48.84 233 ALA A O 1
ATOM 1455 N N . VAL A 1 234 ? 15.874 0.511 -35.393 1.00 45.19 234 VAL A N 1
ATOM 1456 C CA . VAL A 1 234 ? 15.921 1.306 -36.623 1.00 45.19 234 VAL A CA 1
ATOM 1457 C C . VAL A 1 234 ? 16.308 0.332 -37.735 1.00 45.19 234 VAL A C 1
ATOM 1459 O O . VAL A 1 234 ? 17.453 -0.107 -37.808 1.00 45.19 234 VAL A O 1
ATOM 1462 N N . GLY A 1 235 ? 15.314 -0.096 -38.516 1.00 43.06 235 GLY A N 1
ATOM 1463 C CA . GLY A 1 235 ? 15.518 -0.899 -39.718 1.00 43.06 235 GLY A CA 1
ATOM 1464 C C . GLY A 1 235 ? 16.431 -0.180 -40.713 1.00 43.06 235 GLY A C 1
ATOM 1465 O O . GLY A 1 235 ? 16.397 1.048 -40.801 1.00 43.06 235 GLY A O 1
ATOM 1466 N N . GLU A 1 236 ? 17.243 -0.996 -41.386 1.00 36.78 236 GLU A N 1
ATOM 1467 C CA . GLU A 1 236 ? 18.269 -0.676 -42.393 1.00 36.78 236 GLU A CA 1
ATOM 1468 C C . GLU A 1 236 ? 17.869 0.362 -43.455 1.00 36.78 236 GLU A C 1
ATOM 1470 O O . GLU A 1 236 ? 16.699 0.357 -43.908 1.00 36.78 236 GLU A O 1
#

Radius of gyration: 28.37 Å; chains: 1; bounding box: 53×73×99 Å

Sequence (236 aa):
MNRIARTNESSPKRRGFRIATMVAAAVISGGIALPASSAMAAPATSTVASHVGYKSGDVRGGNAKSTGNGKAKGGKAQHNGNGNATGGAAENTGNGDAEGGGAKTSGNGKAKGGGAETTGNGNATGGGAEATGNGDAEGGGAKTTGNGDATGGGAKTTGNGNAQGGGAETTGNGDATGGGAETTGGGDATGGGAKTSGNGNAQGGGARSTGGGDATGGSAEANGNGDANG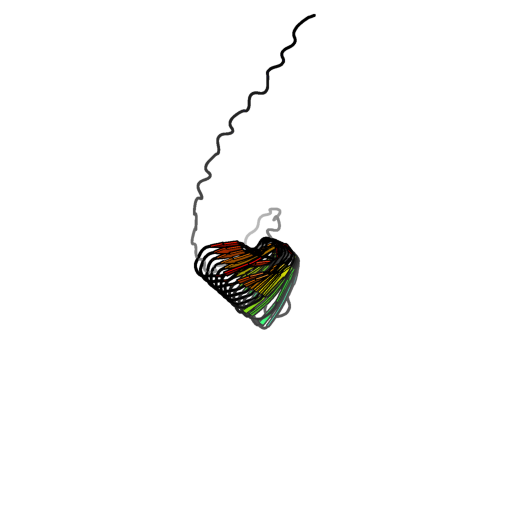GDAVGE

pLDDT: mean 83.29, std 23.74, range [32.03, 98.88]